Protein AF-A0A923FKB6-F1 (afdb_monomer)

Mean predicted aligned error: 7.15 Å

Foldseek 3Di:
DCCVPVVVVVVVVVCVLVVVLVVLVVLCVVCVFDQQADPDAPCQCQPDQLGGDHDPVVVCVVVCCLVCVLVCLLPVVPPCVVPDPDPVCSVVSSVVVSVSVVSVVVSLVQLLRNDQVLLSCQQRGACVQQNDALCSNQVRSVVSVRHDHSVRQCVLCVLLPHRGRGPNHDSPSSNSSSSSD

Sequence (181 aa):
PVWLILAPRDYLSTFLKIGTIVALAIGILVTMPELKMPALTQFTDGTGPVWKGGLFPFLFITIACGAVSGFHALISSGTTPKLLDNETNARYIGYGGMLMESFVAIMAMVAASVIEPGVYFAMNSPAAIVGTDVVAVAQTVSSWGFAITPDALQAVAKDIGETTILARAGGAPTLAVGIAQ

Radius of gyration: 19.48 Å; Cα contacts (8 Å, |Δi|>4): 174; chains: 1; bounding box: 53×34×50 Å

pLDDT: mean 83.69, std 10.54, range [50.75, 95.0]

Solvent-accessible surface area (backbone atoms only — not comparable to full-atom values): 9964 Å² total; per-residue (Å²): 110,70,70,79,57,50,50,6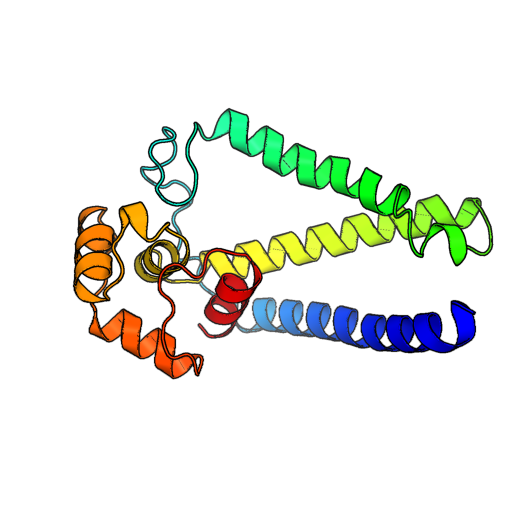2,52,53,52,54,50,46,56,52,51,52,48,50,54,52,51,50,53,52,47,49,70,72,66,60,73,65,68,59,43,67,97,71,63,93,42,52,77,16,77,28,74,72,51,78,52,42,48,69,69,47,50,53,50,56,48,44,50,58,65,46,42,36,51,46,55,65,58,33,87,77,52,59,79,75,67,52,92,50,74,78,53,49,59,57,54,24,52,52,48,40,54,53,53,53,53,52,50,52,53,43,51,50,20,50,24,42,29,55,55,28,60,48,49,42,16,40,20,47,42,93,77,33,44,88,48,57,61,50,22,21,52,47,38,28,72,73,72,28,79,45,49,43,66,56,52,51,47,55,13,53,76,74,74,39,98,67,48,67,45,48,56,53,69,67,57,38,34,55,56,19,73,72,108

Structure (mmCIF, N/CA/C/O backbone):
data_AF-A0A923FKB6-F1
#
_entry.id   AF-A0A923FKB6-F1
#
loop_
_atom_site.group_PDB
_atom_site.id
_atom_site.type_symbol
_atom_site.label_atom_id
_atom_site.label_alt_id
_atom_site.label_comp_id
_atom_site.label_asym_id
_atom_site.label_entity_id
_atom_site.label_seq_id
_atom_site.pdbx_PDB_ins_code
_atom_site.Cartn_x
_atom_site.Cartn_y
_atom_site.Cartn_z
_atom_site.occupancy
_atom_site.B_iso_or_equiv
_atom_site.auth_seq_id
_atom_site.auth_comp_id
_atom_site.auth_asym_id
_atom_site.auth_atom_id
_atom_site.pdbx_PDB_model_num
ATOM 1 N N . PRO A 1 1 ? 33.890 7.807 -6.014 1.00 59.50 1 PRO A N 1
ATOM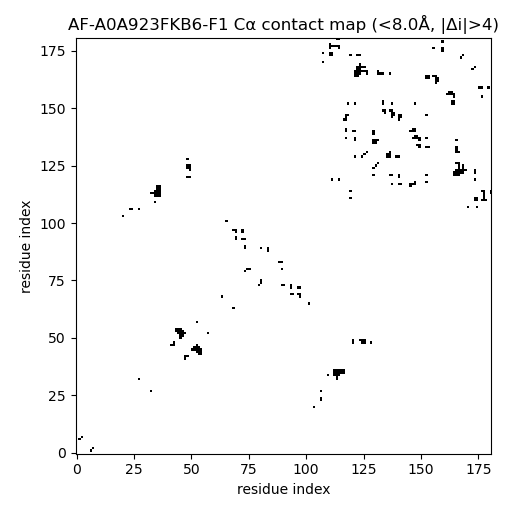 2 C CA . PRO A 1 1 ? 33.057 7.951 -7.237 1.00 59.50 1 PRO A CA 1
ATOM 3 C C . PRO A 1 1 ? 31.841 7.014 -7.134 1.00 59.50 1 PRO A C 1
ATOM 5 O O . PRO A 1 1 ? 31.952 6.005 -6.443 1.00 59.50 1 PRO A O 1
ATOM 8 N N . VAL A 1 2 ? 30.696 7.346 -7.750 1.00 59.31 2 VAL A N 1
ATOM 9 C CA . VAL A 1 2 ? 29.411 6.619 -7.578 1.00 59.31 2 VAL A CA 1
ATOM 10 C C . VAL A 1 2 ? 29.557 5.100 -7.780 1.00 59.31 2 VAL A C 1
ATOM 12 O O . VAL A 1 2 ? 29.002 4.318 -7.014 1.00 59.31 2 VAL A O 1
ATOM 15 N N . TRP A 1 3 ? 30.400 4.672 -8.718 1.00 64.88 3 TRP A N 1
ATOM 16 C CA . TRP A 1 3 ? 30.668 3.262 -9.019 1.00 64.88 3 TRP A CA 1
ATOM 17 C C . TRP A 1 3 ? 31.400 2.473 -7.917 1.00 64.88 3 TRP A C 1
ATOM 19 O O . TRP A 1 3 ? 31.268 1.258 -7.864 1.00 64.88 3 TRP A O 1
ATOM 29 N N . LEU A 1 4 ? 32.159 3.126 -7.029 1.00 69.12 4 LEU A N 1
ATOM 30 C CA . LEU A 1 4 ? 32.987 2.436 -6.026 1.00 69.12 4 LEU A CA 1
ATOM 31 C C . LEU A 1 4 ? 32.162 1.937 -4.826 1.00 69.12 4 LEU A C 1
ATOM 33 O O . LEU A 1 4 ? 32.533 0.960 -4.188 1.00 69.12 4 LEU A O 1
ATOM 37 N N . ILE A 1 5 ? 31.057 2.621 -4.505 1.00 70.69 5 ILE A N 1
ATOM 38 C CA . ILE A 1 5 ? 30.253 2.353 -3.296 1.00 70.69 5 ILE A CA 1
ATOM 39 C C . ILE A 1 5 ? 28.776 2.126 -3.634 1.00 70.69 5 ILE A C 1
ATOM 41 O O . ILE A 1 5 ? 28.151 1.233 -3.066 1.00 70.69 5 ILE A O 1
ATOM 45 N N . LEU A 1 6 ? 28.207 2.898 -4.568 1.00 69.56 6 LEU A N 1
ATOM 46 C CA . LEU A 1 6 ? 26.781 2.814 -4.886 1.00 69.56 6 LEU A CA 1
ATOM 47 C C . LEU A 1 6 ? 26.470 1.578 -5.737 1.00 69.56 6 LEU A C 1
ATOM 49 O O . LEU A 1 6 ? 25.545 0.845 -5.417 1.00 69.56 6 LEU A O 1
ATOM 53 N N . ALA A 1 7 ? 27.288 1.288 -6.754 1.00 73.38 7 ALA A N 1
ATOM 54 C CA . ALA A 1 7 ? 27.042 0.151 -7.644 1.00 73.38 7 ALA A CA 1
ATOM 55 C C . ALA A 1 7 ? 27.082 -1.219 -6.927 1.00 73.38 7 ALA A C 1
ATOM 57 O O . ALA A 1 7 ? 26.140 -1.986 -7.113 1.00 73.38 7 ALA A O 1
ATOM 58 N N . PRO A 1 8 ? 28.061 -1.539 -6.051 1.00 78.88 8 PRO A N 1
ATOM 59 C CA . PRO A 1 8 ? 28.052 -2.811 -5.320 1.00 78.88 8 PRO A CA 1
ATOM 60 C C . PRO A 1 8 ? 26.872 -2.940 -4.346 1.00 78.88 8 PRO A C 1
ATOM 62 O O . PRO A 1 8 ? 26.261 -4.004 -4.238 1.00 78.88 8 PRO A O 1
ATOM 65 N N . ARG A 1 9 ? 26.519 -1.845 -3.658 1.00 83.00 9 ARG A N 1
ATOM 66 C CA . ARG A 1 9 ? 25.372 -1.793 -2.741 1.00 83.00 9 ARG A CA 1
ATOM 67 C C . ARG A 1 9 ? 24.057 -2.005 -3.482 1.00 83.00 9 ARG A C 1
ATOM 69 O O . ARG A 1 9 ? 23.236 -2.813 -3.053 1.00 83.00 9 ARG A O 1
ATOM 76 N N . ASP A 1 10 ? 23.853 -1.279 -4.574 1.00 77.75 10 ASP A N 1
ATOM 77 C CA . ASP A 1 10 ? 22.614 -1.333 -5.342 1.00 77.75 10 ASP A CA 1
ATOM 78 C C . ASP A 1 10 ? 22.486 -2.677 -6.073 1.00 77.75 10 ASP A C 1
ATOM 80 O O . ASP A 1 10 ? 21.385 -3.219 -6.167 1.00 77.75 10 ASP A O 1
ATOM 84 N N . TYR A 1 11 ? 23.606 -3.281 -6.487 1.00 80.62 11 TYR A N 1
ATOM 85 C CA . TYR A 1 11 ? 23.644 -4.636 -7.037 1.00 80.62 11 TYR A CA 1
ATOM 86 C C . TYR A 1 11 ? 23.184 -5.678 -6.008 1.00 80.62 11 TYR A C 1
ATOM 88 O O . TYR A 1 11 ? 22.243 -6.423 -6.273 1.00 80.62 11 TYR A O 1
ATOM 96 N N . LEU A 1 12 ? 23.750 -5.673 -4.794 1.00 84.44 12 LEU A N 1
ATOM 97 C CA . LEU A 1 12 ? 23.301 -6.556 -3.707 1.00 84.44 12 LEU A CA 1
ATOM 98 C C . LEU A 1 12 ? 21.832 -6.310 -3.332 1.00 84.44 12 LEU A C 1
ATOM 100 O O . LEU A 1 12 ? 21.059 -7.256 -3.183 1.00 84.44 12 LEU A O 1
ATOM 104 N N . SER A 1 13 ? 21.422 -5.042 -3.231 1.00 83.12 13 SER A N 1
ATOM 105 C CA . SER A 1 13 ? 20.032 -4.678 -2.941 1.00 83.12 13 SER A CA 1
ATOM 106 C C . SER A 1 13 ? 19.071 -5.164 -4.026 1.00 83.12 13 SER A C 1
ATOM 108 O O . SER A 1 13 ? 17.944 -5.530 -3.707 1.00 83.12 13 SER A O 1
ATOM 110 N N . THR A 1 14 ? 19.505 -5.222 -5.285 1.00 82.75 14 THR A N 1
ATOM 111 C CA . THR A 1 14 ? 18.691 -5.732 -6.393 1.00 82.75 14 THR A CA 1
ATOM 112 C C . THR A 1 14 ? 18.374 -7.214 -6.212 1.00 82.75 14 THR A C 1
ATOM 114 O O . THR A 1 14 ? 17.205 -7.581 -6.294 1.00 82.75 14 THR A O 1
ATOM 117 N N . PHE A 1 15 ? 19.358 -8.057 -5.876 1.00 86.31 15 PHE A N 1
ATOM 118 C CA . PHE A 1 15 ? 19.088 -9.476 -5.600 1.00 86.31 15 PHE A CA 1
ATOM 119 C C . PHE A 1 15 ? 18.172 -9.671 -4.403 1.00 86.31 15 PHE A C 1
ATOM 121 O O . PHE A 1 15 ? 17.272 -10.503 -4.465 1.00 86.31 15 PHE A O 1
ATOM 128 N N . LEU A 1 16 ? 18.363 -8.887 -3.339 1.00 87.94 16 LEU A N 1
ATOM 129 C CA . LEU A 1 16 ? 17.477 -8.937 -2.180 1.00 87.94 16 LEU A CA 1
ATOM 130 C C . LEU A 1 16 ? 16.049 -8.544 -2.564 1.00 87.94 16 LEU A C 1
ATOM 132 O O . LEU A 1 16 ? 15.123 -9.278 -2.253 1.00 87.94 16 LEU A O 1
ATOM 136 N N . LYS A 1 17 ? 15.860 -7.443 -3.301 1.00 85.31 17 LYS A N 1
ATOM 137 C CA . LYS A 1 17 ? 14.534 -6.985 -3.742 1.00 85.31 17 LYS A CA 1
ATOM 138 C C . LYS A 1 17 ? 13.847 -8.003 -4.643 1.00 85.31 17 LYS A C 1
ATOM 140 O O . LYS A 1 17 ? 12.696 -8.339 -4.393 1.00 85.31 17 LYS A O 1
ATOM 145 N N . ILE A 1 18 ? 14.542 -8.507 -5.663 1.00 87.00 18 ILE A N 1
ATOM 146 C CA . ILE A 1 18 ? 13.995 -9.524 -6.568 1.00 87.00 18 ILE A CA 1
ATOM 147 C C . ILE A 1 18 ? 13.679 -10.802 -5.784 1.00 87.00 18 ILE A C 1
ATOM 149 O O . ILE A 1 18 ? 12.592 -11.352 -5.932 1.00 87.00 18 ILE A O 1
ATOM 153 N N . GLY A 1 19 ? 14.585 -11.237 -4.905 1.00 90.19 19 GLY A N 1
ATOM 154 C CA . GLY A 1 19 ? 14.382 -12.394 -4.038 1.00 90.19 19 GLY A CA 1
ATOM 155 C C . GLY A 1 19 ? 13.156 -12.243 -3.138 1.00 90.19 19 GLY A C 1
ATOM 156 O O . GLY A 1 19 ? 12.331 -13.148 -3.084 1.00 90.19 19 GLY A O 1
ATOM 157 N N . THR A 1 20 ? 12.982 -11.086 -2.493 1.00 89.44 20 THR A N 1
ATOM 158 C CA . THR A 1 20 ? 11.798 -10.782 -1.679 1.00 89.44 20 THR A CA 1
ATOM 159 C C . THR A 1 20 ? 10.528 -10.774 -2.521 1.00 89.44 20 THR A C 1
ATOM 161 O O . THR A 1 20 ? 9.547 -11.387 -2.123 1.00 89.44 20 THR A O 1
ATOM 164 N N . ILE A 1 21 ? 10.538 -10.138 -3.695 1.00 89.44 21 ILE A N 1
ATOM 165 C CA . ILE A 1 21 ? 9.388 -10.106 -4.610 1.00 89.44 21 ILE A CA 1
ATOM 166 C C . ILE A 1 21 ? 8.960 -11.523 -5.004 1.00 89.44 21 ILE A C 1
ATOM 168 O O . ILE A 1 21 ? 7.779 -11.853 -4.934 1.00 89.44 21 ILE A O 1
ATOM 172 N N . VAL A 1 22 ? 9.916 -12.376 -5.375 1.00 91.69 22 VAL A N 1
ATOM 173 C CA . VAL A 1 22 ? 9.647 -13.770 -5.749 1.00 91.69 22 VAL A CA 1
ATOM 174 C C . VAL A 1 22 ? 9.146 -14.575 -4.551 1.00 91.69 22 VAL A C 1
ATOM 176 O O . VAL A 1 22 ? 8.168 -15.306 -4.679 1.00 91.69 22 VAL A O 1
ATOM 179 N N . ALA A 1 23 ? 9.768 -14.423 -3.380 1.00 92.06 23 ALA A N 1
ATOM 180 C CA . ALA A 1 23 ? 9.346 -15.113 -2.165 1.00 92.06 23 ALA A CA 1
ATOM 181 C C . ALA A 1 23 ? 7.920 -14.722 -1.747 1.00 92.06 23 ALA A C 1
ATOM 183 O O . ALA A 1 23 ? 7.125 -15.598 -1.418 1.00 92.06 23 ALA A O 1
ATOM 184 N N . LEU A 1 24 ? 7.573 -13.432 -1.817 1.00 90.00 24 LEU A N 1
ATOM 185 C CA . LEU A 1 24 ? 6.221 -12.941 -1.539 1.00 90.00 24 LEU A CA 1
ATOM 186 C C . LEU A 1 24 ? 5.206 -13.473 -2.549 1.00 90.00 24 LEU A C 1
ATOM 188 O O . LEU A 1 24 ? 4.140 -13.933 -2.152 1.00 90.00 24 LEU A O 1
ATOM 192 N N . ALA A 1 25 ? 5.546 -13.467 -3.839 1.00 91.12 25 ALA A N 1
ATOM 193 C CA . ALA A 1 25 ? 4.680 -14.009 -4.879 1.00 91.12 25 ALA A CA 1
ATOM 194 C C . ALA A 1 25 ? 4.387 -15.499 -4.662 1.00 91.12 25 ALA A C 1
ATOM 196 O O . ALA A 1 25 ? 3.234 -15.919 -4.727 1.00 91.12 25 ALA A O 1
ATOM 197 N N . ILE A 1 26 ? 5.420 -16.292 -4.361 1.00 93.94 26 ILE A N 1
ATOM 198 C CA . ILE A 1 26 ? 5.262 -17.712 -4.027 1.00 93.94 26 ILE A CA 1
ATOM 199 C C . ILE A 1 26 ? 4.421 -17.863 -2.758 1.00 93.94 26 ILE A C 1
ATOM 201 O O . ILE A 1 26 ? 3.507 -18.681 -2.745 1.00 93.94 26 ILE A O 1
ATOM 205 N N . GLY A 1 27 ? 4.684 -17.058 -1.725 1.00 91.00 27 GLY A N 1
ATOM 206 C CA . GLY A 1 27 ? 3.907 -17.044 -0.487 1.00 91.00 27 GLY A CA 1
ATOM 207 C C . GLY A 1 27 ? 2.415 -16.858 -0.753 1.00 91.00 27 GLY A C 1
ATOM 208 O O . GLY A 1 27 ? 1.631 -17.711 -0.358 1.00 91.00 27 GLY A O 1
ATOM 209 N N . ILE A 1 28 ? 2.039 -15.825 -1.512 1.00 91.00 28 ILE A N 1
ATOM 210 C CA . ILE A 1 28 ? 0.644 -15.546 -1.889 1.00 91.00 28 ILE A CA 1
ATOM 211 C C . ILE A 1 28 ? 0.018 -16.721 -2.654 1.00 91.00 28 ILE A C 1
ATOM 213 O O . ILE A 1 28 ? -1.124 -17.088 -2.387 1.00 91.00 28 ILE A O 1
ATOM 217 N N . LEU A 1 29 ? 0.743 -17.324 -3.603 1.00 92.19 29 LEU A N 1
ATOM 218 C CA . LEU A 1 29 ? 0.232 -18.453 -4.390 1.00 92.19 29 LEU A CA 1
ATOM 219 C C . LEU A 1 29 ? 0.051 -19.730 -3.560 1.00 92.19 29 LEU A C 1
ATOM 221 O O . LEU A 1 29 ? -0.822 -20.533 -3.872 1.00 92.19 29 LEU A O 1
ATOM 225 N N . VAL A 1 30 ? 0.877 -19.931 -2.532 1.00 93.19 30 VAL A N 1
ATOM 226 C CA . VAL A 1 30 ? 0.813 -21.106 -1.653 1.00 93.19 30 VAL A CA 1
ATOM 227 C C . VAL A 1 30 ? -0.254 -20.934 -0.577 1.00 93.19 30 VAL A C 1
ATOM 229 O O . VAL A 1 30 ? -1.005 -21.872 -0.321 1.00 93.19 30 VAL A O 1
ATOM 232 N N . THR A 1 31 ? -0.328 -19.762 0.059 1.00 91.12 31 THR A N 1
ATOM 233 C CA . THR A 1 31 ? -1.301 -19.503 1.128 1.00 91.12 31 THR A CA 1
ATOM 234 C C . THR A 1 31 ? -2.699 -19.242 0.586 1.00 91.12 31 THR A C 1
ATOM 236 O O . THR A 1 31 ? -3.661 -19.543 1.284 1.00 91.12 31 THR A O 1
ATOM 239 N N . MET A 1 32 ? -2.815 -18.729 -0.649 1.00 90.06 32 MET A N 1
ATOM 240 C CA . MET A 1 32 ? -4.076 -18.328 -1.288 1.00 90.06 32 MET A CA 1
ATOM 241 C C . MET A 1 32 ? -4.990 -17.577 -0.308 1.00 90.06 32 MET A C 1
ATOM 243 O O . MET A 1 32 ? -6.073 -18.064 0.026 1.00 90.06 32 MET A O 1
ATOM 247 N N . PRO A 1 33 ? -4.542 -16.420 0.208 1.00 89.19 33 PRO A N 1
ATOM 248 C CA . PRO A 1 33 ? -5.200 -15.793 1.336 1.00 89.19 33 PRO A CA 1
ATOM 249 C C . PRO A 1 33 ? -6.561 -15.227 0.920 1.00 89.19 33 PRO A C 1
ATOM 251 O O . PRO A 1 33 ? -6.733 -14.696 -0.182 1.00 89.19 33 PRO A O 1
ATOM 254 N N . GLU A 1 34 ? -7.536 -15.338 1.817 1.00 91.50 34 GLU A N 1
ATOM 255 C CA . GLU A 1 34 ? -8.866 -14.787 1.593 1.00 91.50 34 GLU A CA 1
ATOM 256 C C . GLU A 1 34 ? -8.821 -13.256 1.655 1.00 91.50 34 GLU A C 1
ATOM 258 O O . GLU A 1 34 ? -8.286 -12.662 2.594 1.00 91.50 34 GLU A O 1
ATOM 263 N N . LEU A 1 35 ? -9.394 -12.603 0.643 1.00 92.19 35 LEU A N 1
ATOM 264 C CA . LEU A 1 35 ? -9.536 -11.151 0.631 1.00 92.19 35 LEU A CA 1
ATOM 265 C C . LEU A 1 35 ? -10.714 -10.771 1.532 1.00 92.19 35 LEU A C 1
ATOM 267 O O . LEU A 1 35 ? -11.872 -10.917 1.148 1.00 92.19 35 LEU A O 1
ATOM 271 N N . LYS A 1 36 ? -10.407 -10.280 2.733 1.00 92.25 36 LYS A N 1
ATOM 272 C CA . LYS A 1 36 ? -11.401 -9.884 3.739 1.00 92.25 36 LYS A CA 1
ATOM 273 C C . LYS A 1 36 ? -11.999 -8.505 3.477 1.00 92.25 36 LYS A C 1
ATOM 275 O O . LYS A 1 36 ? -13.122 -8.219 3.888 1.00 92.25 36 LYS A O 1
ATOM 280 N N . MET A 1 37 ? -11.249 -7.624 2.814 1.00 91.50 37 MET A N 1
ATOM 281 C CA . MET A 1 37 ? -11.730 -6.290 2.466 1.00 91.50 37 MET A CA 1
ATOM 282 C C . MET A 1 37 ? -12.829 -6.381 1.390 1.00 91.50 37 MET A C 1
ATOM 284 O O . MET A 1 37 ? -12.590 -6.962 0.328 1.00 91.50 37 MET A O 1
ATOM 288 N N . PRO A 1 38 ? -14.022 -5.790 1.602 1.00 90.12 38 PRO A N 1
ATOM 289 C CA . PRO A 1 38 ? -15.079 -5.814 0.598 1.00 90.12 38 PRO A CA 1
ATOM 290 C C . PRO A 1 38 ? -14.691 -4.987 -0.633 1.00 90.12 38 PRO A C 1
ATOM 292 O O . PRO A 1 38 ? -14.018 -3.961 -0.526 1.00 90.12 38 PRO A O 1
ATOM 295 N N . ALA A 1 39 ? -15.189 -5.393 -1.806 1.00 87.94 39 ALA A N 1
ATOM 296 C CA . ALA A 1 39 ? -14.912 -4.711 -3.074 1.00 87.94 39 ALA A CA 1
ATOM 297 C C . ALA A 1 39 ? -15.338 -3.230 -3.070 1.00 87.94 39 ALA A C 1
ATOM 299 O O . ALA A 1 39 ? -14.710 -2.399 -3.722 1.00 87.94 39 ALA A O 1
ATOM 300 N N . LEU A 1 40 ? -16.398 -2.902 -2.325 1.00 87.94 40 LEU A N 1
ATOM 301 C CA . LEU A 1 40 ? -16.848 -1.538 -2.071 1.00 87.94 40 LEU A CA 1
ATOM 302 C C . LEU A 1 40 ? -17.119 -1.370 -0.575 1.00 87.94 40 LEU A C 1
ATOM 304 O O . LEU A 1 40 ? -17.754 -2.216 0.052 1.00 87.94 40 LEU A O 1
ATOM 308 N N . THR A 1 41 ? -16.658 -0.254 -0.017 1.00 88.06 41 THR A N 1
ATOM 309 C CA . THR A 1 41 ? -16.963 0.165 1.357 1.00 88.06 41 THR A CA 1
ATOM 310 C C . THR A 1 41 ? -17.937 1.339 1.328 1.00 88.06 41 THR A C 1
ATOM 312 O O . THR A 1 41 ? -18.104 1.993 0.301 1.00 88.06 41 THR A O 1
ATOM 315 N N . GLN A 1 42 ? -18.531 1.676 2.473 1.00 88.00 42 GLN A N 1
ATOM 316 C CA . GLN A 1 42 ? -19.392 2.861 2.611 1.00 88.00 42 GLN A CA 1
ATOM 317 C C . GLN A 1 42 ? -18.675 4.200 2.341 1.00 88.00 42 GLN A C 1
ATOM 319 O O . GLN A 1 42 ? -19.322 5.231 2.241 1.00 88.00 42 GLN A O 1
ATOM 324 N N . PHE A 1 43 ? -17.344 4.194 2.209 1.00 88.69 43 PHE A N 1
ATOM 325 C CA . PHE A 1 43 ? -16.516 5.390 2.051 1.00 88.69 43 PHE A CA 1
ATOM 326 C C . PHE A 1 43 ? -16.293 5.814 0.590 1.00 88.69 43 PHE A C 1
ATOM 328 O O . PHE A 1 43 ? -15.465 6.685 0.314 1.00 88.69 43 PHE A O 1
ATOM 335 N N . THR A 1 44 ? -17.010 5.215 -0.367 1.00 84.94 44 THR A N 1
ATOM 336 C CA . THR A 1 44 ? -16.898 5.545 -1.801 1.00 84.94 44 THR A CA 1
ATOM 337 C C . THR A 1 44 ? -17.380 6.959 -2.143 1.00 84.94 44 THR A C 1
ATOM 339 O O . THR A 1 44 ? -17.013 7.507 -3.184 1.00 84.94 44 THR A O 1
ATOM 342 N N . ASP A 1 45 ? -18.191 7.552 -1.267 1.00 84.19 45 ASP A N 1
ATOM 343 C CA . ASP A 1 45 ? -18.743 8.908 -1.372 1.00 84.19 45 ASP A CA 1
ATOM 344 C C . ASP A 1 45 ? -17.733 10.020 -1.019 1.00 84.19 45 ASP A C 1
ATOM 346 O O . ASP A 1 45 ? -18.017 11.205 -1.184 1.00 84.19 45 ASP A O 1
ATOM 350 N N . GLY A 1 46 ? -16.532 9.644 -0.569 1.00 82.81 46 GLY A N 1
ATOM 351 C CA . GLY A 1 46 ? -15.457 10.561 -0.205 1.00 82.81 46 GLY A CA 1
ATOM 352 C C . GLY A 1 46 ? -15.445 11.002 1.254 1.00 82.81 46 GLY A C 1
ATOM 353 O O . GLY A 1 46 ? -14.610 11.832 1.627 1.00 82.81 46 GLY A O 1
ATOM 354 N N . THR A 1 47 ? -16.303 10.418 2.093 1.00 87.06 47 THR A N 1
ATOM 355 C CA . THR A 1 47 ? -16.296 10.621 3.550 1.00 87.06 47 THR A CA 1
ATOM 356 C C . THR A 1 47 ? -15.227 9.797 4.274 1.00 87.06 47 THR A C 1
ATOM 358 O O . THR A 1 47 ? -15.037 9.975 5.481 1.00 87.06 47 THR A O 1
ATOM 361 N N . GLY A 1 48 ? -14.479 8.966 3.540 1.00 85.94 48 GLY A N 1
ATOM 362 C CA . GLY A 1 48 ? -13.494 8.024 4.063 1.00 85.94 48 GLY A CA 1
ATOM 363 C C . GLY A 1 48 ? -12.523 8.583 5.113 1.00 85.94 48 GLY A C 1
ATOM 364 O O . GLY A 1 48 ? -12.168 9.769 5.092 1.00 85.94 48 GLY A O 1
ATOM 365 N N . PRO A 1 49 ? -12.089 7.746 6.073 1.00 87.25 49 PRO A N 1
ATOM 366 C CA . PRO A 1 49 ? -11.174 8.172 7.128 1.00 87.25 49 PRO A CA 1
ATOM 367 C C . PRO A 1 49 ? -9.711 8.175 6.663 1.00 87.25 49 PRO A C 1
ATOM 369 O O . PRO A 1 49 ? -8.950 9.045 7.070 1.00 87.25 49 PRO A O 1
ATOM 372 N N . VAL A 1 50 ? -9.330 7.246 5.779 1.00 84.81 50 VAL A N 1
ATOM 373 C CA . VAL A 1 50 ? -7.962 7.134 5.232 1.00 84.81 50 VAL A CA 1
ATOM 374 C C . VAL A 1 50 ? -7.711 8.171 4.133 1.00 84.81 50 VAL A C 1
ATOM 376 O O . VAL A 1 50 ? -6.611 8.702 4.009 1.00 84.81 50 VAL A O 1
ATOM 379 N N . TRP A 1 51 ? -8.740 8.486 3.346 1.00 81.75 51 TRP A N 1
ATOM 380 C CA . TRP A 1 51 ? -8.674 9.463 2.264 1.00 81.75 51 TRP A CA 1
ATOM 381 C C . TRP A 1 51 ? -9.964 10.277 2.183 1.00 81.75 51 TRP A C 1
ATOM 383 O O . TRP A 1 51 ? -11.055 9.736 2.363 1.00 81.75 51 TRP A O 1
ATOM 393 N N . LYS A 1 52 ? -9.830 11.571 1.870 1.00 81.94 52 LYS A N 1
ATOM 394 C CA . LYS A 1 52 ? -10.949 12.493 1.649 1.00 81.94 52 LYS A CA 1
ATOM 395 C C . LYS A 1 52 ? -11.121 12.780 0.161 1.00 81.94 52 LYS A C 1
ATOM 397 O O . LYS A 1 52 ? -10.169 13.167 -0.508 1.00 81.94 52 LYS A O 1
ATOM 402 N N . GLY A 1 53 ? -12.350 12.662 -0.332 1.00 82.88 53 GLY A N 1
ATOM 403 C CA . GLY A 1 53 ? -12.699 12.908 -1.734 1.00 82.88 53 GLY A CA 1
ATOM 404 C C . GLY A 1 53 ? -13.228 11.663 -2.443 1.00 82.88 53 GLY A C 1
ATOM 405 O O . GLY A 1 53 ? -12.944 10.540 -2.040 1.00 82.88 53 GLY A O 1
ATOM 406 N N . GLY A 1 54 ? -14.043 11.871 -3.478 1.00 83.75 54 GLY A N 1
ATOM 407 C CA . GLY A 1 54 ? -14.772 10.791 -4.146 1.00 83.75 54 GLY A CA 1
ATOM 408 C C . GLY A 1 54 ? -13.874 9.763 -4.844 1.00 83.75 54 GLY A C 1
ATOM 409 O O . GLY A 1 54 ? -12.758 10.070 -5.273 1.00 83.75 54 GLY A O 1
ATOM 410 N N . LEU A 1 55 ? -14.409 8.551 -5.016 1.00 83.69 55 LEU A N 1
ATOM 411 C CA . LEU A 1 55 ? -13.703 7.410 -5.605 1.00 83.69 55 LEU A CA 1
ATOM 412 C C . LEU A 1 55 ? -13.166 7.680 -7.021 1.00 83.69 55 LEU A C 1
ATOM 414 O O . LEU A 1 55 ? -12.009 7.385 -7.302 1.00 83.69 55 LEU A O 1
ATOM 418 N N . PHE A 1 56 ? -13.987 8.241 -7.915 1.00 85.56 56 PHE A N 1
ATOM 419 C CA . PHE A 1 56 ? -13.618 8.393 -9.329 1.00 85.56 56 PHE A CA 1
ATOM 420 C C . PHE A 1 56 ? -12.430 9.344 -9.554 1.00 85.56 56 PHE A C 1
ATOM 422 O O . PHE A 1 56 ? -11.479 8.929 -10.216 1.00 85.56 56 PHE A O 1
ATOM 429 N N . PRO A 1 57 ? -12.405 10.573 -8.995 1.00 83.44 57 PRO A N 1
ATOM 430 C CA . PRO A 1 57 ? -11.224 11.430 -9.087 1.00 83.44 57 PRO A CA 1
ATOM 431 C C . PRO A 1 57 ? -9.969 10.774 -8.507 1.00 83.44 57 PRO A C 1
ATOM 433 O O . PRO A 1 57 ? -8.898 10.867 -9.103 1.00 83.44 57 PRO A O 1
ATOM 436 N N . PHE A 1 58 ? -10.103 10.082 -7.372 1.00 80.31 58 PHE A N 1
ATOM 437 C CA . PHE A 1 58 ? -8.971 9.423 -6.730 1.00 80.31 58 PHE A CA 1
ATOM 438 C C . PHE A 1 58 ? -8.412 8.286 -7.585 1.00 80.31 58 PHE A C 1
ATOM 440 O O . PHE A 1 58 ? -7.205 8.235 -7.790 1.00 80.31 58 PHE A O 1
ATOM 447 N N . LEU A 1 59 ? -9.275 7.448 -8.167 1.00 79.44 59 LEU A N 1
ATOM 448 C CA . LEU A 1 59 ? -8.876 6.357 -9.054 1.00 79.44 59 LEU A CA 1
ATOM 449 C C . LEU A 1 59 ? -8.010 6.858 -10.216 1.00 79.44 59 LEU A C 1
ATOM 451 O O . LEU A 1 59 ? -6.970 6.270 -10.505 1.00 79.44 59 LEU A O 1
ATOM 455 N N . PHE A 1 60 ? -8.391 7.971 -10.852 1.00 79.69 60 PHE A N 1
ATOM 456 C CA . PHE A 1 60 ? -7.586 8.557 -11.925 1.00 79.69 60 PHE A CA 1
ATOM 457 C C . PHE A 1 60 ? -6.247 9.093 -11.430 1.00 79.69 60 PHE A C 1
ATOM 459 O O . PHE A 1 60 ? -5.263 8.961 -12.147 1.00 79.69 60 PHE A O 1
ATOM 466 N N . ILE A 1 61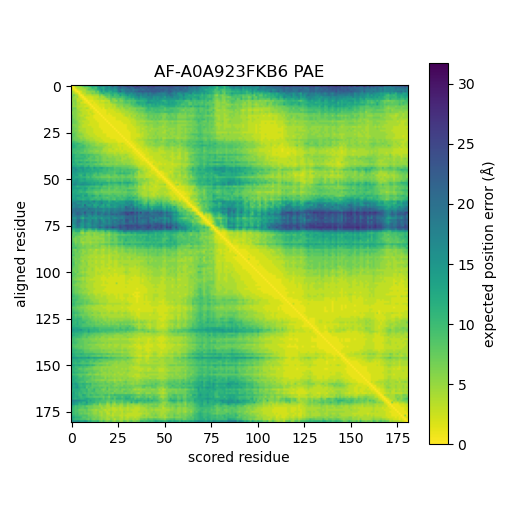 ? -6.176 9.641 -10.215 1.00 76.31 61 ILE A N 1
ATOM 467 C CA . ILE A 1 61 ? -4.907 10.065 -9.612 1.00 76.31 61 ILE A CA 1
ATOM 468 C C . ILE A 1 61 ? -4.034 8.846 -9.303 1.00 76.31 61 ILE A C 1
ATOM 470 O O . ILE A 1 61 ? -2.858 8.859 -9.637 1.00 76.31 61 ILE A O 1
ATOM 474 N N . THR A 1 62 ? -4.580 7.771 -8.731 1.00 70.88 62 THR A N 1
ATOM 475 C CA . THR A 1 62 ? -3.815 6.554 -8.421 1.00 70.88 62 THR A CA 1
ATOM 476 C C . THR A 1 62 ? -3.303 5.875 -9.694 1.00 70.88 62 THR A C 1
ATOM 478 O O . THR A 1 62 ? -2.130 5.510 -9.766 1.00 70.88 62 THR A O 1
ATOM 481 N N . ILE A 1 63 ? -4.148 5.767 -10.727 1.00 69.50 63 ILE A N 1
ATOM 482 C CA . ILE A 1 63 ? -3.762 5.236 -12.042 1.00 69.50 63 ILE A CA 1
ATOM 483 C C . ILE A 1 63 ? -2.752 6.163 -12.715 1.00 69.50 63 ILE A C 1
ATOM 485 O O . ILE A 1 63 ? -1.774 5.672 -13.267 1.00 69.50 63 ILE A O 1
ATOM 489 N N . ALA A 1 64 ? -2.939 7.484 -12.658 1.00 65.88 64 ALA A N 1
ATOM 490 C CA . ALA A 1 64 ? -1.985 8.440 -13.208 1.00 65.88 64 ALA A CA 1
ATOM 491 C C . ALA A 1 64 ? -0.650 8.371 -12.468 1.00 65.88 64 ALA A C 1
ATOM 493 O O . ALA A 1 64 ? 0.383 8.367 -13.116 1.00 65.88 64 ALA A O 1
ATOM 494 N N . CYS A 1 65 ? -0.630 8.235 -11.143 1.00 65.44 65 CYS A N 1
ATOM 495 C CA . CYS A 1 65 ? 0.598 8.004 -10.396 1.00 65.44 65 CYS A CA 1
ATOM 496 C C . CYS A 1 65 ? 1.257 6.687 -10.816 1.00 65.44 65 CYS A C 1
ATOM 498 O O . CYS A 1 65 ? 2.463 6.682 -10.987 1.00 65.44 65 CYS A O 1
ATOM 500 N N . GLY A 1 66 ? 0.512 5.608 -11.075 1.00 58.38 66 GLY A N 1
ATOM 501 C CA . GLY A 1 66 ? 1.079 4.362 -11.611 1.00 58.38 66 GLY A CA 1
ATOM 502 C C . GLY A 1 66 ? 1.610 4.492 -13.048 1.00 58.38 66 GLY A C 1
ATOM 503 O O . GLY A 1 66 ? 2.732 4.087 -13.343 1.00 58.38 66 GLY A O 1
ATOM 504 N N . ALA A 1 67 ? 0.841 5.118 -13.939 1.00 57.56 67 ALA A N 1
ATOM 505 C CA . ALA A 1 67 ? 1.170 5.296 -15.353 1.00 57.56 67 ALA A CA 1
ATOM 506 C C . ALA A 1 67 ? 2.280 6.342 -15.585 1.00 57.56 67 ALA A C 1
ATOM 508 O O . ALA A 1 67 ? 3.129 6.168 -16.456 1.00 57.56 67 ALA A O 1
ATOM 509 N N . VAL A 1 68 ? 2.306 7.413 -14.787 1.00 55.41 68 VAL A N 1
ATOM 510 C CA . VAL A 1 68 ? 3.306 8.495 -14.818 1.00 55.41 68 VAL A CA 1
ATOM 511 C C . VAL A 1 68 ? 4.503 8.183 -13.908 1.00 55.41 68 VAL A C 1
ATOM 513 O O . VAL A 1 68 ? 5.595 8.658 -14.196 1.00 55.41 68 VAL A O 1
ATOM 516 N N . SER A 1 69 ? 4.395 7.316 -12.888 1.00 53.00 69 SER A N 1
ATOM 517 C CA . SER A 1 69 ? 5.580 6.780 -12.175 1.00 53.00 69 SER A CA 1
ATOM 518 C C . SER A 1 69 ? 6.495 6.018 -13.130 1.00 53.00 69 SER A C 1
ATOM 520 O O . SER A 1 69 ? 7.712 6.091 -13.004 1.00 53.00 69 SER A O 1
ATOM 522 N N . GLY A 1 70 ? 5.952 5.415 -14.192 1.00 52.41 70 GLY A N 1
ATOM 523 C CA . GLY A 1 70 ? 6.777 4.928 -15.295 1.00 52.41 70 GLY A CA 1
ATOM 524 C C . GLY A 1 70 ? 7.651 6.021 -15.932 1.00 52.41 70 GLY A C 1
ATOM 525 O O . GLY A 1 70 ? 8.806 5.781 -16.281 1.00 52.41 70 GLY A O 1
ATOM 526 N N . PHE A 1 71 ? 7.155 7.255 -16.016 1.00 52.50 71 PHE A N 1
ATOM 527 C CA . PHE A 1 71 ? 7.956 8.412 -16.410 1.00 52.50 71 PHE A CA 1
ATOM 528 C C . PHE A 1 71 ? 8.985 8.795 -15.331 1.00 52.50 71 PHE A C 1
ATOM 530 O O . PHE A 1 71 ? 10.083 9.193 -15.690 1.00 52.50 71 PHE A O 1
ATOM 537 N N . HIS A 1 72 ? 8.723 8.597 -14.033 1.00 55.34 72 HIS A N 1
ATOM 538 C CA . HIS A 1 72 ? 9.746 8.716 -12.976 1.00 55.34 72 HIS A CA 1
ATOM 539 C C . HIS A 1 72 ? 10.813 7.607 -13.033 1.00 55.34 72 HIS A C 1
ATOM 541 O O . HIS A 1 72 ? 11.970 7.869 -12.716 1.00 55.34 72 HIS A O 1
ATOM 547 N N . ALA A 1 73 ? 10.471 6.395 -13.480 1.00 54.38 73 ALA A N 1
ATOM 548 C CA . ALA A 1 73 ? 11.436 5.327 -13.741 1.00 54.38 73 ALA A CA 1
ATOM 549 C C . ALA A 1 73 ? 12.344 5.657 -14.944 1.00 54.38 73 ALA A C 1
ATOM 551 O O . ALA A 1 73 ? 13.549 5.398 -14.895 1.00 54.38 73 ALA A O 1
ATOM 552 N N . LE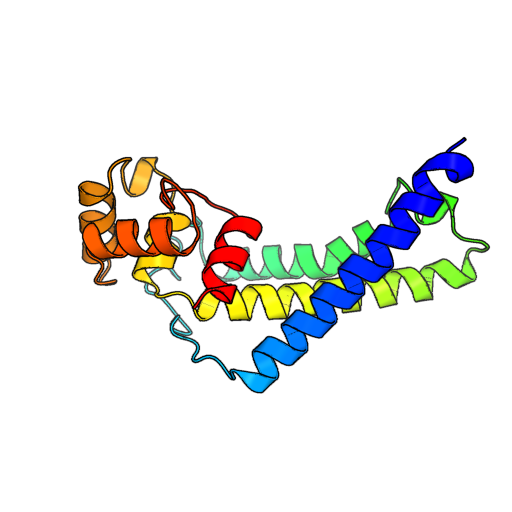U A 1 74 ? 11.794 6.288 -15.992 1.00 50.75 74 LEU A N 1
ATOM 553 C CA . LEU A 1 74 ? 12.549 6.798 -17.149 1.00 50.75 74 LEU A CA 1
ATOM 554 C C . LEU A 1 74 ? 13.370 8.060 -16.811 1.00 50.75 74 LEU A C 1
ATOM 556 O O . LEU A 1 74 ? 14.513 8.188 -17.242 1.00 50.75 74 LEU A O 1
ATOM 560 N N . ILE A 1 75 ? 12.815 8.963 -15.998 1.00 52.34 75 ILE A N 1
ATOM 561 C CA . ILE A 1 75 ? 13.428 10.195 -15.471 1.00 52.34 75 ILE A CA 1
ATOM 562 C C . ILE A 1 75 ? 13.981 9.935 -14.056 1.00 52.34 75 ILE A C 1
ATOM 564 O O . ILE A 1 75 ? 13.934 10.793 -13.176 1.00 52.34 75 ILE A O 1
ATOM 568 N N . SER A 1 76 ? 14.515 8.739 -13.786 1.00 60.75 76 SER A N 1
ATOM 569 C CA . SER A 1 76 ? 15.220 8.467 -12.529 1.00 60.75 76 SER A CA 1
ATOM 570 C C . SER A 1 76 ? 16.518 9.274 -12.549 1.00 60.75 76 SER A C 1
ATOM 572 O O . SER A 1 76 ? 17.557 8.792 -12.970 1.00 60.75 76 SER A O 1
ATOM 574 N N . SER A 1 77 ? 16.480 10.549 -12.163 1.00 53.88 77 SER A N 1
ATOM 575 C CA . SER A 1 77 ? 17.583 11.517 -12.327 1.00 53.88 77 SER A CA 1
ATOM 576 C C . SER A 1 77 ? 18.865 11.165 -11.545 1.00 53.88 77 SER A C 1
ATOM 578 O O . SER A 1 77 ? 19.903 11.826 -11.668 1.00 53.88 77 SER A O 1
ATOM 580 N N . GLY A 1 78 ? 18.811 10.108 -10.730 1.00 64.75 78 GLY A N 1
ATOM 581 C CA . GLY A 1 78 ? 19.869 9.666 -9.833 1.00 64.75 78 GLY A CA 1
ATOM 582 C C . GLY A 1 78 ? 20.872 8.710 -10.471 1.00 64.75 78 GLY A C 1
ATOM 583 O O . GLY A 1 78 ? 22.038 9.081 -10.624 1.00 64.75 78 GLY A O 1
ATOM 584 N N . THR A 1 79 ? 20.445 7.482 -10.773 1.00 69.38 79 THR A N 1
ATOM 585 C CA . THR A 1 79 ? 21.337 6.330 -11.015 1.00 69.38 79 THR A CA 1
ATOM 586 C C . THR A 1 79 ? 21.157 5.701 -12.391 1.00 69.38 79 THR A C 1
ATOM 588 O O . THR A 1 79 ? 22.155 5.518 -13.079 1.00 69.38 79 THR A O 1
ATOM 591 N N . THR A 1 80 ? 19.926 5.444 -12.845 1.00 75.81 80 THR A N 1
ATOM 592 C CA . THR A 1 80 ? 19.646 4.828 -14.156 1.00 75.81 80 THR A CA 1
ATOM 593 C C . THR A 1 80 ? 20.351 5.535 -15.329 1.00 75.81 80 THR A C 1
ATOM 595 O O . THR A 1 80 ? 21.152 4.885 -15.994 1.00 75.81 80 THR A O 1
ATOM 598 N N . PRO A 1 81 ? 20.197 6.856 -15.564 1.00 75.50 81 PRO A N 1
ATOM 599 C CA . PRO A 1 81 ? 20.868 7.553 -16.663 1.00 75.50 81 PRO A CA 1
ATOM 600 C C . PRO A 1 81 ? 22.388 7.664 -16.483 1.00 75.50 81 PRO A C 1
ATOM 602 O O . PRO A 1 81 ? 23.087 7.927 -17.453 1.00 75.50 81 PRO A O 1
ATOM 605 N N . LYS A 1 82 ? 22.914 7.466 -15.264 1.00 76.25 82 LYS A N 1
ATOM 606 C CA . LYS A 1 82 ? 24.360 7.502 -14.973 1.00 76.25 82 LYS A CA 1
ATOM 607 C C . LYS A 1 82 ? 25.030 6.125 -15.050 1.00 76.25 82 LYS A C 1
ATOM 609 O O . LYS A 1 82 ? 26.254 6.062 -14.998 1.00 76.25 82 LYS A O 1
ATOM 614 N N . LEU A 1 83 ? 24.242 5.049 -15.111 1.00 77.88 83 LEU A N 1
ATOM 615 C CA . LEU A 1 83 ? 24.699 3.654 -15.164 1.00 77.88 83 LEU A CA 1
ATOM 616 C C . LEU A 1 83 ? 24.297 2.943 -16.466 1.00 77.88 83 LEU A C 1
ATOM 618 O O . LEU A 1 83 ? 24.757 1.831 -16.713 1.00 77.88 83 LEU A O 1
ATOM 622 N N . LEU A 1 84 ? 23.438 3.556 -17.287 1.00 82.06 84 LEU A N 1
ATOM 623 C CA . LEU A 1 84 ? 23.119 3.071 -18.625 1.00 82.06 84 LEU A CA 1
ATOM 624 C C . LEU A 1 84 ? 24.374 3.080 -19.500 1.00 82.06 84 LEU A C 1
ATOM 626 O O . LEU A 1 84 ? 25.016 4.112 -19.667 1.00 82.06 84 LEU A O 1
ATOM 630 N N . ASP A 1 85 ? 24.673 1.931 -20.100 1.00 85.62 85 ASP A N 1
ATOM 631 C CA . ASP A 1 85 ? 25.767 1.794 -21.066 1.00 85.62 85 ASP A CA 1
ATOM 632 C C . ASP A 1 85 ? 25.471 2.542 -22.382 1.00 85.62 85 ASP A C 1
ATOM 634 O O . ASP A 1 85 ? 26.348 3.152 -22.986 1.00 85.62 85 ASP A O 1
ATOM 638 N N . ASN A 1 86 ? 24.203 2.552 -22.813 1.00 86.19 86 ASN A N 1
ATOM 639 C CA . ASN A 1 86 ? 23.735 3.303 -23.977 1.00 86.19 86 ASN A CA 1
ATOM 640 C C . ASN A 1 86 ? 22.231 3.629 -23.877 1.00 86.19 86 ASN A C 1
ATOM 642 O O . ASN A 1 86 ? 21.499 3.043 -23.076 1.00 86.19 86 ASN A O 1
ATOM 646 N N . GLU A 1 87 ? 21.756 4.545 -24.725 1.00 84.94 87 GLU A N 1
ATOM 647 C CA . GLU A 1 87 ? 20.359 5.007 -24.747 1.00 84.94 87 GLU A CA 1
ATOM 648 C C . GLU A 1 87 ? 19.360 3.916 -25.166 1.00 84.94 87 GLU A C 1
ATOM 650 O O . GLU A 1 87 ? 18.223 3.895 -24.697 1.00 84.94 87 GLU A O 1
ATOM 655 N N . THR A 1 88 ? 19.781 2.953 -25.991 1.00 87.69 88 THR A N 1
ATOM 656 C CA . THR A 1 88 ? 18.892 1.870 -26.452 1.00 87.69 88 THR A CA 1
ATOM 657 C C . THR A 1 88 ? 18.428 0.998 -25.279 1.00 87.69 88 THR A C 1
ATOM 659 O O . THR A 1 88 ? 17.282 0.544 -25.249 1.00 87.69 88 THR A O 1
ATOM 662 N N . ASN A 1 89 ? 19.271 0.849 -24.253 1.00 86.12 89 ASN A N 1
ATOM 663 C CA . ASN A 1 89 ? 18.936 0.132 -23.023 1.00 86.12 89 ASN A CA 1
ATOM 664 C C . ASN A 1 89 ? 17.876 0.856 -22.168 1.00 86.12 89 ASN A C 1
ATOM 666 O O . ASN A 1 89 ? 17.201 0.207 -21.366 1.00 86.12 89 ASN A O 1
ATOM 670 N N . ALA A 1 90 ? 17.674 2.169 -22.342 1.00 82.56 90 ALA A N 1
ATOM 671 C CA . ALA A 1 90 ? 16.756 2.957 -21.517 1.00 82.56 90 ALA A CA 1
ATOM 672 C C . ALA A 1 90 ? 15.311 2.450 -21.604 1.00 82.56 90 ALA A C 1
ATOM 674 O O . ALA A 1 90 ? 14.632 2.324 -20.585 1.00 82.56 90 ALA A O 1
ATOM 675 N N . ARG A 1 91 ? 14.849 2.097 -22.812 1.00 82.81 91 ARG A N 1
ATOM 676 C CA . ARG A 1 91 ? 13.487 1.586 -23.021 1.00 82.81 91 ARG A CA 1
ATOM 677 C C . ARG A 1 91 ? 13.275 0.246 -22.321 1.00 82.81 91 ARG A C 1
ATOM 679 O O . ARG A 1 91 ? 12.260 0.076 -21.654 1.00 82.81 91 ARG A O 1
ATOM 686 N N . TYR A 1 92 ? 14.217 -0.687 -22.462 1.00 84.75 92 TYR A N 1
ATOM 687 C CA . TYR A 1 92 ? 14.112 -2.011 -21.845 1.00 84.75 92 TYR A CA 1
ATOM 688 C C . TYR A 1 92 ? 14.133 -1.922 -20.314 1.00 84.75 92 TYR A C 1
ATOM 690 O O . TYR A 1 92 ? 13.263 -2.488 -19.656 1.00 84.75 92 TYR A O 1
ATOM 698 N N . ILE A 1 93 ? 15.076 -1.160 -19.750 1.00 83.56 93 ILE A N 1
ATOM 699 C CA . ILE A 1 93 ? 15.203 -0.994 -18.296 1.00 83.56 93 ILE A CA 1
ATOM 700 C C . ILE A 1 93 ? 13.991 -0.259 -17.717 1.00 83.56 93 ILE A C 1
ATOM 702 O O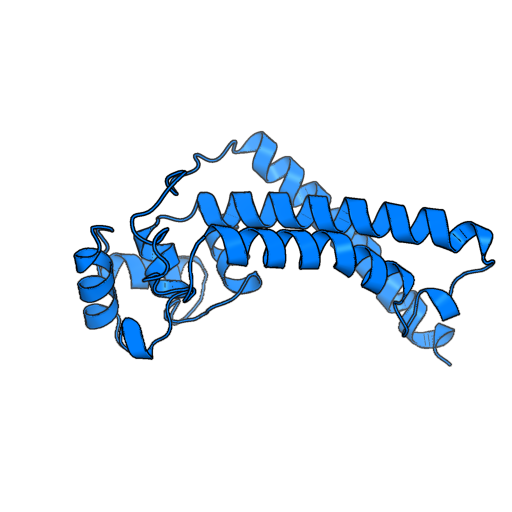 . ILE A 1 93 ? 13.437 -0.702 -16.714 1.00 83.56 93 ILE A O 1
ATOM 706 N N . GLY A 1 94 ? 13.542 0.823 -18.360 1.00 79.25 94 GLY A N 1
ATOM 707 C CA . GLY A 1 94 ? 12.365 1.572 -17.923 1.00 79.25 94 GLY A CA 1
ATOM 708 C C . GLY A 1 94 ? 11.095 0.722 -17.952 1.00 79.25 94 GLY A C 1
ATOM 709 O O . GLY A 1 94 ? 10.377 0.662 -16.958 1.00 79.25 94 GLY A O 1
ATOM 710 N N . TYR A 1 95 ? 10.849 0.008 -19.054 1.00 81.56 95 TYR A N 1
ATOM 711 C CA . TYR A 1 95 ? 9.684 -0.870 -19.180 1.00 81.56 95 TYR A CA 1
ATOM 712 C C . TYR A 1 95 ? 9.722 -2.033 -18.179 1.00 81.56 95 TYR A C 1
ATOM 714 O O . TYR A 1 95 ? 8.728 -2.307 -17.510 1.00 81.56 95 TYR A O 1
ATOM 722 N N . GLY A 1 96 ? 10.878 -2.685 -18.016 1.00 83.38 96 GLY A N 1
ATOM 723 C CA . GLY A 1 96 ? 11.056 -3.734 -17.012 1.00 83.38 96 GLY A CA 1
ATOM 724 C C . GLY A 1 96 ? 10.817 -3.225 -15.588 1.00 83.38 96 GLY A C 1
ATOM 725 O O . GLY A 1 96 ? 10.121 -3.879 -14.814 1.00 83.38 96 GLY A O 1
ATOM 726 N N . GLY A 1 97 ? 11.319 -2.030 -15.262 1.00 79.62 97 GLY A N 1
ATOM 727 C CA . GLY A 1 97 ? 11.056 -1.359 -13.988 1.00 79.62 97 GLY A CA 1
ATOM 728 C C . GLY A 1 97 ? 9.565 -1.120 -13.749 1.00 79.62 97 GLY A C 1
ATOM 729 O O . GLY A 1 97 ? 9.058 -1.490 -12.694 1.00 79.62 97 GLY A O 1
ATOM 730 N N . MET A 1 98 ? 8.844 -0.604 -14.752 1.00 78.38 98 MET A N 1
ATOM 731 C CA . MET A 1 98 ? 7.392 -0.388 -14.668 1.00 78.38 98 MET A CA 1
ATOM 732 C C . MET A 1 98 ? 6.620 -1.678 -14.377 1.00 78.38 98 MET A C 1
ATOM 734 O O . MET A 1 98 ? 5.708 -1.685 -13.548 1.00 78.38 98 MET A O 1
ATOM 738 N N . LEU A 1 99 ? 6.979 -2.781 -15.042 1.00 82.81 99 LEU A N 1
ATOM 739 C CA . LEU A 1 99 ? 6.345 -4.077 -14.798 1.00 82.81 99 LEU A CA 1
ATOM 740 C C . LEU A 1 99 ? 6.612 -4.576 -13.373 1.00 82.81 99 LEU A C 1
ATOM 742 O O . LEU A 1 99 ? 5.691 -5.060 -12.716 1.00 82.81 99 LEU A O 1
ATOM 746 N N . MET A 1 100 ? 7.844 -4.424 -12.877 1.00 82.62 100 MET A N 1
ATOM 747 C CA . MET A 1 100 ? 8.206 -4.843 -11.519 1.00 82.62 100 MET A CA 1
ATOM 748 C C . MET A 1 100 ? 7.507 -3.999 -10.447 1.00 82.62 100 MET A C 1
ATOM 750 O O . MET A 1 100 ? 7.006 -4.557 -9.474 1.00 82.62 100 MET A O 1
ATOM 754 N N . GLU A 1 101 ? 7.404 -2.679 -10.629 1.00 79.50 101 GLU A N 1
ATOM 755 C CA . GLU A 1 101 ? 6.636 -1.807 -9.727 1.00 79.50 101 GLU A CA 1
ATOM 756 C C . GLU A 1 101 ? 5.150 -2.179 -9.712 1.00 79.50 101 GLU A C 1
ATOM 758 O O . GLU A 1 101 ? 4.553 -2.299 -8.642 1.00 79.50 101 GLU A O 1
ATOM 763 N N . SER A 1 102 ? 4.564 -2.438 -10.886 1.00 81.94 102 SER A N 1
ATOM 764 C CA . SER A 1 102 ? 3.164 -2.865 -11.007 1.00 81.94 102 SER A CA 1
ATOM 765 C C . SER A 1 102 ? 2.917 -4.193 -10.289 1.00 81.94 102 SER A C 1
ATOM 767 O O . SER A 1 102 ? 1.907 -4.365 -9.609 1.00 81.94 102 SER A O 1
ATOM 769 N N . PHE A 1 103 ? 3.862 -5.127 -10.390 1.00 86.50 103 PHE A N 1
ATOM 770 C CA . PHE A 1 103 ? 3.782 -6.410 -9.703 1.00 86.50 103 PHE A CA 1
ATOM 771 C C . PHE A 1 103 ? 3.837 -6.252 -8.176 1.00 86.50 103 PHE A C 1
ATOM 773 O O . PHE A 1 103 ? 3.022 -6.835 -7.460 1.00 86.50 103 PHE A O 1
ATOM 780 N N . VAL A 1 104 ? 4.733 -5.398 -7.668 1.00 86.06 104 VAL A N 1
ATOM 781 C CA . VAL A 1 104 ? 4.788 -5.055 -6.237 1.00 86.06 104 VAL A CA 1
ATOM 782 C C . VAL A 1 104 ? 3.499 -4.386 -5.767 1.00 86.06 104 VAL A C 1
ATOM 784 O O . VAL A 1 104 ? 3.015 -4.708 -4.683 1.00 86.06 104 VAL A O 1
ATOM 787 N N . ALA A 1 105 ? 2.908 -3.507 -6.579 1.00 85.56 105 ALA A N 1
ATOM 788 C CA . ALA A 1 105 ? 1.642 -2.859 -6.255 1.00 85.56 105 ALA A CA 1
ATOM 789 C C . ALA A 1 105 ? 0.496 -3.872 -6.091 1.00 85.56 105 ALA A C 1
ATOM 791 O O . ALA A 1 105 ? -0.286 -3.759 -5.148 1.00 85.56 105 ALA A O 1
ATOM 792 N N . ILE A 1 106 ? 0.431 -4.899 -6.947 1.00 87.88 106 ILE A N 1
ATOM 793 C CA . ILE A 1 106 ? -0.557 -5.981 -6.818 1.00 87.88 106 ILE A CA 1
ATOM 794 C C . ILE A 1 106 ? -0.346 -6.753 -5.512 1.00 87.88 106 ILE A C 1
ATOM 796 O O . ILE A 1 106 ? -1.306 -6.967 -4.775 1.00 87.88 106 ILE A O 1
ATOM 800 N N . MET A 1 107 ? 0.893 -7.129 -5.179 1.00 89.69 107 MET A N 1
ATOM 801 C CA . MET A 1 107 ? 1.179 -7.835 -3.922 1.00 89.69 107 MET A CA 1
ATOM 802 C C . MET A 1 107 ? 0.833 -6.987 -2.692 1.00 89.69 107 MET A C 1
ATOM 804 O O . MET A 1 107 ? 0.270 -7.504 -1.731 1.00 89.69 107 MET A O 1
ATOM 808 N N . ALA A 1 108 ? 1.116 -5.683 -2.728 1.00 88.56 108 ALA A N 1
ATOM 809 C CA . ALA A 1 108 ? 0.746 -4.762 -1.659 1.00 88.56 108 ALA A CA 1
ATOM 810 C C . ALA A 1 108 ? -0.778 -4.636 -1.506 1.00 88.56 108 ALA A C 1
ATOM 812 O O . ALA A 1 108 ? -1.280 -4.611 -0.384 1.00 88.56 108 ALA A O 1
ATOM 813 N N . MET A 1 109 ? -1.518 -4.605 -2.618 1.00 89.06 109 MET A N 1
ATOM 814 C CA . MET A 1 109 ? -2.981 -4.603 -2.613 1.00 89.06 109 MET A CA 1
ATOM 815 C C . MET A 1 109 ? -3.547 -5.900 -2.025 1.00 89.06 109 MET A C 1
ATOM 817 O O . MET A 1 109 ? -4.466 -5.834 -1.210 1.00 89.06 109 MET A O 1
ATOM 821 N N . VAL A 1 110 ? -2.987 -7.058 -2.390 1.00 91.25 110 VAL A N 1
ATOM 822 C CA . VAL A 1 110 ? -3.357 -8.351 -1.794 1.00 91.25 110 VAL A CA 1
ATOM 823 C C . VAL A 1 110 ? -3.105 -8.316 -0.289 1.00 91.25 110 VAL A C 1
ATOM 825 O O . VAL A 1 110 ? -4.046 -8.501 0.473 1.00 91.25 110 VAL A O 1
ATOM 828 N N . ALA A 1 111 ? -1.889 -7.978 0.150 1.00 91.19 111 ALA A N 1
ATOM 829 C CA . ALA A 1 111 ? -1.546 -7.920 1.570 1.00 91.19 111 ALA A CA 1
ATOM 830 C C . ALA A 1 111 ? -2.469 -6.977 2.359 1.00 91.19 111 ALA A C 1
ATOM 832 O O . ALA A 1 111 ? -2.958 -7.343 3.421 1.00 91.19 111 ALA A O 1
ATOM 833 N N . ALA A 1 112 ? -2.771 -5.789 1.827 1.00 91.12 112 ALA A N 1
ATOM 834 C CA . ALA A 1 112 ? -3.693 -4.854 2.468 1.00 91.12 112 ALA A CA 1
ATOM 835 C C . ALA A 1 112 ? -5.134 -5.387 2.551 1.00 91.12 112 ALA A C 1
ATOM 837 O O . ALA A 1 112 ? -5.839 -5.088 3.512 1.00 91.12 112 ALA A O 1
ATOM 838 N N . SER A 1 113 ? -5.569 -6.168 1.560 1.00 91.94 113 SER A N 1
ATOM 839 C CA . SER A 1 113 ? -6.940 -6.686 1.462 1.00 91.94 113 SER A CA 1
ATOM 840 C C . SER A 1 113 ? -7.183 -7.952 2.290 1.00 91.94 113 SER A C 1
ATOM 842 O O . SER A 1 113 ? -8.336 -8.300 2.530 1.00 91.94 113 SER A O 1
ATOM 844 N N . VAL A 1 114 ? -6.120 -8.633 2.726 1.00 93.19 114 VAL A N 1
ATOM 845 C CA . VAL A 1 114 ? -6.176 -9.797 3.632 1.00 93.19 114 VAL A CA 1
ATOM 846 C C . VAL A 1 114 ? -6.350 -9.368 5.092 1.00 93.19 114 VAL A C 1
ATOM 848 O O . VAL A 1 114 ? -6.907 -10.109 5.900 1.00 93.19 114 VAL A O 1
ATOM 851 N N . ILE A 1 11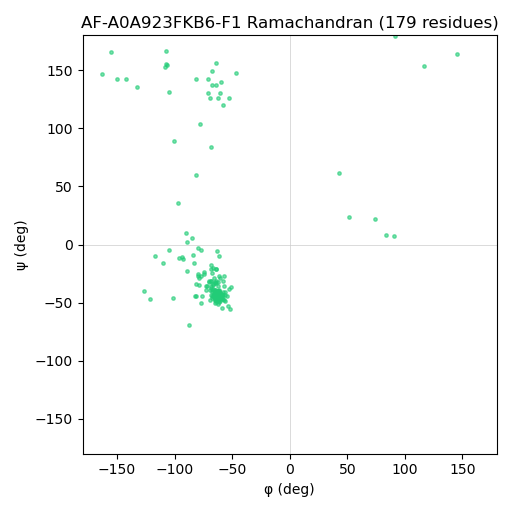5 ? -5.916 -8.152 5.437 1.00 92.81 115 ILE A N 1
ATOM 852 C CA . ILE A 1 115 ? -6.062 -7.603 6.787 1.00 92.81 115 ILE A CA 1
ATOM 853 C C . ILE A 1 115 ? -7.543 -7.437 7.119 1.00 92.81 115 ILE A C 1
ATOM 855 O O . ILE A 1 115 ? -8.325 -6.913 6.324 1.00 92.81 115 ILE A O 1
ATOM 859 N N . GLU A 1 116 ? -7.906 -7.814 8.343 1.00 92.75 116 GLU A N 1
ATOM 860 C CA . GLU A 1 116 ? -9.238 -7.561 8.884 1.00 92.75 116 GLU A CA 1
ATOM 861 C C . GLU A 1 116 ? -9.603 -6.067 8.754 1.00 92.75 116 GLU A C 1
ATOM 863 O O . GLU A 1 116 ? -8.845 -5.221 9.245 1.00 92.75 116 GLU A O 1
ATOM 868 N N . PRO A 1 117 ? -10.747 -5.693 8.149 1.00 93.38 117 PRO A N 1
ATOM 869 C CA . PRO A 1 117 ? -11.061 -4.291 7.870 1.00 93.38 117 PRO A CA 1
ATOM 870 C C . PRO A 1 117 ? -10.960 -3.375 9.098 1.00 93.38 117 PRO A C 1
ATOM 872 O O . PRO A 1 117 ? -10.437 -2.265 9.003 1.00 93.38 117 PRO A O 1
ATOM 875 N N . GLY A 1 118 ? -11.375 -3.855 10.276 1.00 93.25 118 GLY A N 1
ATOM 876 C CA . GLY A 1 118 ? -11.248 -3.106 11.529 1.00 93.25 118 GLY A CA 1
ATOM 877 C C . GLY A 1 118 ? -9.793 -2.791 11.903 1.00 93.25 118 GLY A C 1
ATOM 878 O O . GLY A 1 118 ? -9.474 -1.666 12.282 1.00 93.25 118 GLY A O 1
ATOM 879 N N . VAL A 1 119 ? -8.882 -3.750 11.718 1.00 93.44 119 VAL A N 1
ATOM 880 C CA . VAL A 1 119 ? -7.439 -3.556 11.937 1.00 93.44 119 VAL A CA 1
ATOM 881 C C . VAL A 1 119 ? -6.864 -2.600 10.892 1.00 93.44 119 VAL A C 1
ATOM 883 O O . VAL A 1 119 ? -6.125 -1.677 11.242 1.00 93.44 119 VAL A O 1
ATOM 886 N N . TYR A 1 120 ? -7.244 -2.767 9.621 1.00 93.56 120 TYR A N 1
ATOM 887 C CA . TYR A 1 120 ? -6.803 -1.893 8.534 1.00 93.56 120 TYR A CA 1
ATOM 888 C C . TYR A 1 120 ? -7.150 -0.426 8.813 1.00 93.56 120 TYR A C 1
ATOM 890 O O . TYR A 1 120 ? -6.283 0.446 8.712 1.00 93.56 120 TYR A O 1
ATOM 898 N N . PHE A 1 121 ? -8.399 -0.147 9.200 1.00 93.31 121 PHE A N 1
ATOM 899 C CA . PHE A 1 121 ? -8.851 1.210 9.494 1.00 93.31 121 PHE A CA 1
ATOM 900 C C . PHE A 1 121 ? -8.268 1.762 10.796 1.00 93.31 121 PHE A C 1
ATOM 902 O O . PHE A 1 121 ? -7.939 2.946 10.830 1.00 93.31 121 PHE A O 1
ATOM 909 N N . ALA A 1 122 ? -8.074 0.943 11.831 1.00 93.12 122 ALA A N 1
ATOM 910 C CA . ALA A 1 122 ? -7.413 1.371 13.066 1.00 93.12 122 ALA A CA 1
ATOM 911 C C . ALA A 1 122 ? -5.956 1.813 12.833 1.00 93.12 122 ALA A C 1
ATOM 913 O O . ALA A 1 122 ? -5.475 2.765 13.452 1.00 93.12 122 ALA A O 1
ATOM 914 N N . MET A 1 123 ? -5.260 1.141 11.915 1.00 92.31 123 MET A N 1
ATOM 915 C CA . MET A 1 123 ? -3.871 1.442 11.578 1.00 92.31 123 MET A CA 1
ATOM 916 C C . MET A 1 123 ? -3.729 2.614 10.605 1.00 92.31 123 MET A C 1
ATOM 918 O O . MET A 1 123 ? -2.867 3.469 10.797 1.00 92.31 123 MET A O 1
ATOM 922 N N . ASN A 1 124 ? -4.555 2.666 9.558 1.00 92.31 124 ASN A N 1
ATOM 923 C CA . ASN A 1 124 ? -4.379 3.624 8.463 1.00 92.31 124 ASN A CA 1
ATOM 924 C C . ASN A 1 124 ? -5.179 4.922 8.617 1.00 92.31 124 ASN A C 1
ATOM 926 O O . ASN A 1 124 ? -4.956 5.862 7.854 1.00 92.31 124 ASN A O 1
ATOM 930 N N . SER A 1 125 ? -6.104 5.002 9.576 1.00 92.44 125 SER A N 1
ATOM 931 C CA . SER A 1 125 ? -6.852 6.238 9.813 1.00 92.44 125 SER A CA 1
ATOM 932 C C . SER A 1 125 ? -6.043 7.228 10.662 1.00 92.44 125 SER A C 1
ATOM 934 O O . SER A 1 125 ? -5.373 6.821 11.614 1.00 92.44 125 SER A O 1
ATOM 936 N N . PRO A 1 126 ? -6.121 8.540 10.378 1.00 90.88 126 PRO A N 1
ATOM 937 C CA . PRO A 1 126 ? -5.466 9.563 11.183 1.00 90.88 126 PRO A CA 1
ATOM 938 C C . PRO A 1 126 ? -5.942 9.549 12.638 1.00 90.88 126 PRO A C 1
ATOM 940 O O . PRO A 1 126 ? -7.145 9.490 12.897 1.00 90.88 126 PRO A O 1
ATOM 943 N N . ALA A 1 127 ? -5.019 9.739 13.585 1.00 90.25 127 ALA A N 1
ATOM 944 C CA . ALA A 1 127 ? -5.341 9.835 15.014 1.00 90.25 127 ALA A CA 1
ATOM 945 C C . ALA A 1 127 ? -6.346 10.959 15.338 1.00 90.25 127 ALA A C 1
ATOM 947 O O . ALA A 1 127 ? -7.115 10.854 16.286 1.00 90.25 127 ALA A O 1
ATOM 948 N N . ALA A 1 128 ? -6.398 12.015 14.517 1.00 89.69 128 ALA A N 1
ATOM 949 C CA . ALA A 1 128 ? -7.396 13.080 14.638 1.00 89.69 128 ALA A CA 1
ATOM 950 C C . ALA A 1 128 ? -8.844 12.603 14.403 1.00 89.69 128 ALA A C 1
ATOM 952 O O . ALA A 1 128 ? -9.777 13.286 14.811 1.00 89.69 128 ALA A O 1
ATOM 953 N N . ILE A 1 129 ? -9.032 11.464 13.728 1.00 89.62 129 ILE A N 1
ATOM 954 C CA . ILE A 1 129 ? -10.344 10.883 13.422 1.00 89.62 129 ILE A CA 1
ATOM 955 C C . ILE A 1 129 ? -10.669 9.739 14.385 1.00 89.62 129 ILE A C 1
ATOM 957 O O . ILE A 1 129 ? -11.783 9.680 14.889 1.00 89.62 129 ILE A O 1
ATOM 961 N N . VAL A 1 130 ? -9.717 8.831 14.626 1.00 91.56 130 VAL A N 1
ATOM 962 C CA . VAL A 1 130 ? -9.959 7.611 15.422 1.00 91.56 130 VAL A CA 1
ATOM 963 C C . VAL A 1 130 ? -9.565 7.724 16.894 1.00 91.56 130 VAL A C 1
ATOM 965 O O . VAL A 1 130 ? -9.929 6.862 17.684 1.00 91.56 130 VAL A O 1
ATOM 968 N N . GLY A 1 131 ? -8.847 8.777 17.283 1.00 90.81 131 GLY A N 1
ATOM 969 C CA . GLY A 1 131 ? -8.259 8.914 18.613 1.00 90.81 131 GLY A CA 1
ATOM 970 C C . GLY A 1 131 ? -6.834 8.362 18.697 1.00 90.81 131 GLY A C 1
ATOM 971 O O . GLY A 1 131 ? -6.255 7.898 17.712 1.00 90.81 131 GLY A O 1
ATOM 972 N N . THR A 1 132 ? -6.243 8.462 19.887 1.00 89.38 132 THR A N 1
ATOM 973 C CA . THR A 1 132 ? -4.848 8.069 20.159 1.00 89.38 132 THR A CA 1
ATOM 974 C C . THR A 1 132 ? -4.723 6.825 21.035 1.00 89.38 132 THR A C 1
ATOM 976 O O . THR A 1 132 ? -3.646 6.231 21.083 1.00 89.38 132 THR A O 1
ATOM 979 N N . ASP A 1 133 ? -5.793 6.416 21.716 1.00 92.69 133 ASP A N 1
ATOM 980 C CA . ASP A 1 133 ? -5.820 5.229 22.565 1.00 92.69 133 ASP A CA 1
ATOM 981 C C . ASP A 1 133 ? -6.607 4.077 21.924 1.00 92.69 133 ASP A C 1
ATOM 983 O O . ASP A 1 133 ? -7.507 4.271 21.107 1.00 92.69 133 ASP A O 1
ATOM 987 N N . VAL A 1 134 ? -6.267 2.846 22.313 1.00 93.00 134 VAL A N 1
ATOM 988 C CA . VAL A 1 134 ? -6.863 1.626 21.745 1.00 93.00 134 VAL A CA 1
ATOM 989 C C . VAL A 1 134 ? -8.372 1.523 21.974 1.00 93.00 134 VAL A C 1
ATOM 991 O O . VAL A 1 134 ? -9.053 0.882 21.177 1.00 93.00 134 VAL A O 1
ATOM 994 N N . VAL A 1 135 ? -8.905 2.139 23.035 1.00 94.00 135 VAL A N 1
ATOM 995 C CA . VAL A 1 135 ? -10.334 2.079 23.357 1.00 94.00 135 VAL A CA 1
ATOM 996 C C . VAL A 1 135 ? -11.104 3.015 22.438 1.00 94.00 135 VAL A C 1
ATOM 998 O O . VAL A 1 135 ? -12.048 2.569 21.787 1.00 94.00 135 VAL A O 1
ATOM 1001 N N . ALA A 1 136 ? -10.668 4.270 22.314 1.00 93.81 136 ALA A N 1
ATOM 1002 C CA . ALA A 1 136 ? -11.265 5.238 21.400 1.00 93.81 136 ALA A CA 1
ATOM 1003 C C . ALA A 1 136 ? -11.186 4.769 19.942 1.00 93.81 136 ALA A C 1
ATOM 1005 O O . ALA A 1 136 ? -12.185 4.850 19.221 1.00 93.81 136 ALA A O 1
ATOM 1006 N N . VAL A 1 137 ? -10.045 4.207 19.522 1.00 94.31 137 VAL A N 1
ATOM 1007 C CA . VAL A 1 137 ? -9.895 3.679 18.159 1.00 94.31 137 VAL A CA 1
ATOM 1008 C C . VAL A 1 137 ? -10.839 2.505 17.924 1.00 94.31 137 VAL A C 1
ATOM 1010 O O . VAL A 1 137 ? -11.563 2.504 16.928 1.00 94.31 137 VAL A O 1
ATOM 1013 N N . ALA A 1 138 ? -10.890 1.534 18.840 1.00 95.00 138 ALA A N 1
ATOM 1014 C CA . ALA A 1 138 ? -11.767 0.377 18.688 1.00 95.00 138 ALA A CA 1
ATOM 1015 C C . ALA A 1 138 ? -13.250 0.775 18.648 1.00 95.00 138 ALA A C 1
ATOM 1017 O O . ALA A 1 138 ? -14.002 0.267 17.815 1.00 95.00 138 ALA A O 1
ATOM 1018 N N . GLN A 1 139 ? -13.663 1.718 19.499 1.00 94.75 139 GLN A N 1
ATOM 1019 C CA . GLN A 1 139 ? -15.025 2.255 19.510 1.00 94.75 139 GLN A CA 1
ATOM 1020 C C . GLN A 1 139 ? -15.361 2.978 18.205 1.00 94.75 139 GLN A C 1
ATOM 1022 O O . GLN A 1 139 ? -16.404 2.714 17.606 1.00 94.75 139 GLN A O 1
ATOM 1027 N N . THR A 1 140 ? -14.472 3.855 17.737 1.00 94.25 140 THR A N 1
ATOM 1028 C CA . THR A 1 140 ? -14.697 4.649 16.524 1.00 94.25 140 THR A CA 1
ATOM 1029 C C . THR A 1 140 ? -14.777 3.758 15.290 1.00 94.25 140 THR A C 1
ATOM 1031 O O . THR A 1 140 ? -15.728 3.858 14.519 1.00 94.25 140 THR A O 1
ATOM 1034 N N . VAL A 1 141 ? -13.832 2.833 15.122 1.00 94.31 141 VAL A N 1
ATOM 1035 C CA . VAL A 1 141 ? -13.818 1.919 13.972 1.00 94.31 141 VAL A CA 1
ATOM 1036 C C . VAL A 1 141 ? -15.011 0.958 14.010 1.00 94.31 141 VAL A C 1
ATOM 1038 O O . VAL A 1 141 ? -15.653 0.737 12.982 1.00 94.31 141 VAL A O 1
ATOM 1041 N N . SER A 1 142 ? -15.389 0.472 15.197 1.00 94.62 142 SER A N 1
ATOM 1042 C CA . SER A 1 142 ? -16.600 -0.343 15.362 1.00 94.62 142 SER A CA 1
ATOM 1043 C C . SER A 1 142 ? -17.877 0.434 15.042 1.00 94.62 142 SER A C 1
ATOM 1045 O O . SER A 1 142 ? -18.812 -0.146 14.494 1.00 94.62 142 SER A O 1
ATOM 1047 N N . SER A 1 143 ? -17.922 1.747 15.307 1.00 93.81 143 SER A N 1
ATOM 1048 C CA . SER A 1 143 ? -19.062 2.599 14.931 1.00 93.81 143 SER A CA 1
ATOM 1049 C C . SER A 1 143 ? -19.269 2.698 13.415 1.00 93.81 143 SER A C 1
ATOM 1051 O O . SER A 1 143 ? -20.375 2.979 12.961 1.00 93.81 143 SER A O 1
ATOM 1053 N N . TRP A 1 144 ? -18.232 2.405 12.625 1.00 92.12 144 TRP A N 1
ATOM 1054 C CA . TRP A 1 144 ? -18.312 2.306 11.167 1.00 92.12 144 TRP A CA 1
ATOM 1055 C C . TRP A 1 144 ? -18.777 0.921 10.693 1.00 92.12 144 TRP A C 1
ATOM 1057 O O . TRP A 1 144 ? -18.776 0.653 9.499 1.00 92.12 144 TRP A O 1
ATOM 1067 N N . GLY A 1 145 ? -19.155 0.012 11.592 1.00 91.19 145 GLY A N 1
ATOM 1068 C CA . GLY A 1 145 ? -19.576 -1.345 11.233 1.00 91.19 145 GLY A CA 1
ATOM 1069 C C . GLY A 1 145 ? -18.424 -2.335 11.036 1.00 91.19 145 GLY A C 1
ATOM 1070 O O . GLY A 1 145 ? -18.670 -3.469 10.635 1.00 91.19 145 GLY A O 1
ATOM 1071 N N . PHE A 1 146 ? -17.182 -1.949 11.352 1.00 91.94 146 PHE A N 1
ATOM 1072 C CA . PHE A 1 146 ? -16.030 -2.854 11.366 1.00 91.94 146 PHE A CA 1
ATOM 1073 C C . PHE A 1 146 ? -15.720 -3.271 12.803 1.00 91.94 146 PHE A C 1
ATOM 1075 O O . PHE A 1 146 ? -14.965 -2.599 13.503 1.00 91.94 146 PHE A O 1
ATOM 1082 N N . ALA A 1 147 ? -16.342 -4.361 13.254 1.00 90.88 147 ALA A N 1
ATOM 1083 C CA . ALA A 1 147 ? -16.209 -4.836 14.628 1.00 90.88 147 ALA A CA 1
ATOM 1084 C C . ALA A 1 147 ? -14.740 -5.115 14.988 1.00 90.88 147 ALA A C 1
ATOM 1086 O O . ALA A 1 147 ? -14.084 -5.951 14.369 1.00 90.88 147 ALA A O 1
ATOM 1087 N N . ILE A 1 148 ? -14.230 -4.418 16.004 1.00 94.44 148 ILE A N 1
ATOM 1088 C CA . ILE A 1 148 ? -12.865 -4.588 16.500 1.00 94.44 148 ILE A CA 1
ATOM 1089 C C . ILE A 1 148 ? -12.804 -4.264 17.994 1.00 94.44 148 ILE A C 1
ATOM 1091 O O . ILE A 1 148 ? -13.472 -3.348 18.473 1.00 94.44 148 ILE A O 1
ATOM 1095 N N . THR A 1 149 ? -12.007 -5.018 18.749 1.00 94.06 149 THR A N 1
ATOM 1096 C CA . THR A 1 149 ? -11.831 -4.806 20.192 1.00 94.06 149 THR A CA 1
ATOM 1097 C C . THR A 1 149 ? -10.453 -4.218 20.504 1.00 94.06 149 THR A C 1
ATOM 1099 O O . THR A 1 149 ? -9.506 -4.428 19.740 1.00 94.06 149 THR A O 1
ATOM 1102 N N . PRO A 1 150 ? -10.298 -3.511 21.640 1.00 93.81 150 PRO A N 1
ATOM 1103 C CA . PRO A 1 150 ? -8.988 -3.039 22.089 1.00 93.81 150 PRO A CA 1
ATOM 1104 C C . PRO A 1 150 ? -7.980 -4.186 22.246 1.00 93.81 150 PRO A C 1
ATOM 1106 O O . PRO A 1 150 ? -6.834 -4.057 21.821 1.00 93.81 150 PRO A O 1
ATOM 1109 N N . ASP A 1 151 ? -8.432 -5.325 22.781 1.00 93.56 151 ASP A N 1
ATOM 1110 C CA . ASP A 1 151 ? -7.605 -6.521 22.972 1.00 93.56 151 ASP A CA 1
ATOM 1111 C C . ASP A 1 151 ? -7.110 -7.089 21.638 1.00 93.56 151 ASP A C 1
ATOM 1113 O O . ASP A 1 151 ? -5.946 -7.464 21.527 1.00 93.56 151 ASP A O 1
ATOM 1117 N N . ALA A 1 152 ? -7.955 -7.094 20.600 1.00 92.25 152 ALA A N 1
ATOM 1118 C CA . ALA A 1 152 ? -7.551 -7.529 19.266 1.00 92.25 152 ALA A CA 1
ATOM 1119 C C . ALA A 1 152 ? -6.480 -6.604 18.664 1.00 92.25 152 ALA A C 1
ATOM 1121 O O . ALA A 1 152 ? -5.507 -7.084 18.089 1.00 92.25 152 ALA A O 1
ATOM 1122 N N . LEU A 1 153 ? -6.606 -5.282 18.837 1.00 92.19 153 LEU A N 1
ATOM 1123 C CA . LEU A 1 153 ? -5.597 -4.325 18.361 1.00 92.19 153 LEU A CA 1
ATOM 1124 C C . LEU A 1 153 ? -4.252 -4.496 19.081 1.00 92.19 153 LEU A C 1
ATOM 1126 O O . LEU A 1 153 ? -3.197 -4.410 18.451 1.00 92.19 153 LEU A O 1
ATOM 1130 N N . GLN A 1 154 ? -4.280 -4.760 20.389 1.00 92.75 154 GLN A N 1
ATOM 1131 C CA . GLN A 1 154 ? -3.072 -5.041 21.166 1.00 92.75 154 GLN A CA 1
ATOM 1132 C C . GLN A 1 154 ? -2.449 -6.392 20.803 1.00 92.75 154 GLN A C 1
ATOM 1134 O O . GLN A 1 154 ? -1.225 -6.489 20.724 1.00 92.75 154 GLN A O 1
ATOM 1139 N N . ALA A 1 155 ? -3.270 -7.417 20.556 1.00 91.06 155 ALA A N 1
ATOM 1140 C CA . ALA A 1 155 ? -2.804 -8.725 20.113 1.00 91.06 155 ALA A CA 1
ATOM 1141 C C . ALA A 1 155 ? -2.071 -8.617 18.772 1.00 91.06 155 ALA A C 1
ATOM 1143 O O . ALA A 1 155 ? -0.923 -9.037 18.683 1.00 91.06 155 ALA A O 1
ATOM 1144 N N . VAL A 1 156 ? -2.660 -7.934 17.784 1.00 90.44 156 VAL A N 1
ATOM 1145 C CA . VAL A 1 156 ? -2.006 -7.711 16.485 1.00 90.44 156 VAL A CA 1
ATOM 1146 C C . VAL A 1 156 ? -0.686 -6.959 16.647 1.00 90.44 156 VAL A C 1
ATOM 1148 O O . VAL A 1 156 ? 0.306 -7.345 16.038 1.00 90.44 156 VAL A O 1
ATOM 1151 N N . ALA A 1 157 ? -0.636 -5.914 17.484 1.00 89.56 157 ALA A N 1
ATOM 1152 C CA . ALA A 1 157 ? 0.613 -5.200 17.755 1.00 89.56 157 ALA A CA 1
ATOM 1153 C C . ALA A 1 157 ? 1.689 -6.128 18.344 1.00 89.56 157 ALA A C 1
ATOM 1155 O O . ALA A 1 1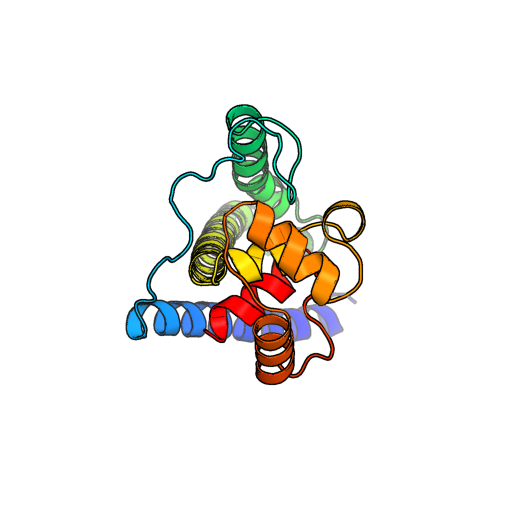57 ? 2.834 -6.117 17.892 1.00 89.56 157 ALA A O 1
ATOM 1156 N N . LYS A 1 158 ? 1.309 -6.985 19.295 1.00 89.50 158 LYS A N 1
ATOM 1157 C CA . LYS A 1 158 ? 2.209 -7.963 19.909 1.00 89.50 158 LYS A CA 1
ATOM 1158 C C . LYS A 1 158 ? 2.706 -9.006 18.906 1.00 89.50 158 LYS A C 1
ATOM 1160 O O . LYS A 1 158 ? 3.897 -9.312 18.917 1.00 89.50 158 LYS A O 1
ATOM 1165 N N . ASP A 1 159 ? 1.828 -9.521 18.052 1.00 87.38 159 ASP A N 1
ATOM 1166 C CA . ASP A 1 159 ? 2.153 -10.570 17.079 1.00 87.38 159 ASP A CA 1
ATOM 1167 C C . ASP A 1 159 ? 3.166 -10.086 16.033 1.00 87.38 159 ASP A C 1
ATOM 1169 O O . ASP A 1 159 ? 4.038 -10.846 15.615 1.00 87.38 159 ASP A O 1
ATOM 1173 N N . ILE A 1 160 ? 3.126 -8.798 15.680 1.00 85.06 160 ILE A N 1
ATOM 1174 C CA . ILE A 1 160 ? 4.109 -8.179 14.777 1.00 85.06 160 ILE A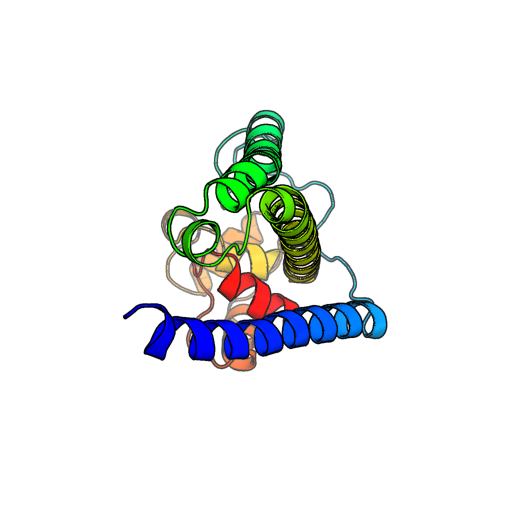 CA 1
ATOM 1175 C C . ILE A 1 160 ? 5.338 -7.600 15.504 1.00 85.06 160 ILE A C 1
ATOM 1177 O O . ILE A 1 160 ? 6.205 -7.006 14.865 1.00 85.06 160 ILE A O 1
ATOM 1181 N N . GLY A 1 161 ? 5.425 -7.748 16.831 1.00 84.75 161 GLY A N 1
ATOM 1182 C CA . GLY A 1 161 ? 6.547 -7.260 17.640 1.00 84.75 161 GLY A CA 1
ATOM 1183 C C . GLY A 1 161 ? 6.587 -5.741 17.847 1.00 84.75 161 GLY A C 1
ATOM 1184 O O . GLY A 1 161 ? 7.648 -5.194 18.142 1.00 84.75 161 GLY A O 1
ATOM 1185 N N . GLU A 1 162 ? 5.456 -5.053 17.705 1.00 86.25 162 GLU A N 1
ATOM 1186 C CA . GLU A 1 162 ? 5.329 -3.602 17.854 1.00 86.25 162 GLU A CA 1
ATOM 1187 C C . GLU A 1 162 ? 4.582 -3.222 19.139 1.00 86.25 162 GLU A C 1
ATOM 1189 O O . GLU A 1 162 ? 3.729 -3.945 19.647 1.00 86.25 162 GLU A O 1
ATOM 1194 N N . THR A 1 163 ? 4.863 -2.032 19.672 1.00 86.31 163 THR A N 1
ATOM 1195 C CA . THR A 1 163 ? 4.144 -1.517 20.853 1.00 86.31 163 THR A CA 1
ATOM 1196 C C . THR A 1 163 ? 2.729 -1.044 20.522 1.00 86.31 163 THR A C 1
ATOM 1198 O O . THR A 1 163 ? 1.865 -1.004 21.394 1.00 86.31 163 THR A O 1
ATOM 1201 N N . THR A 1 164 ? 2.494 -0.650 19.269 1.00 87.25 164 THR A N 1
ATOM 1202 C CA . THR A 1 164 ? 1.204 -0.165 18.778 1.00 87.25 164 THR A CA 1
ATOM 1203 C C . THR A 1 164 ? 1.152 -0.202 17.255 1.00 87.25 164 THR A C 1
ATOM 1205 O O . THR A 1 164 ? 2.153 0.061 16.583 1.00 87.25 164 THR A O 1
ATOM 1208 N N . ILE A 1 165 ? -0.043 -0.457 16.725 1.00 86.81 165 ILE A N 1
ATOM 1209 C CA . ILE A 1 165 ? -0.371 -0.370 15.295 1.00 86.81 165 ILE A CA 1
ATOM 1210 C C . ILE A 1 165 ? -1.197 0.871 14.947 1.00 86.81 165 ILE A C 1
ATOM 1212 O O . ILE A 1 165 ? -1.482 1.105 13.778 1.00 86.81 165 ILE A O 1
ATOM 1216 N N . LEU A 1 166 ? -1.598 1.667 15.941 1.00 90.25 166 LEU A N 1
ATOM 1217 C CA . LEU A 1 166 ? -2.515 2.788 15.741 1.00 90.25 166 LEU A CA 1
ATOM 1218 C C . LEU A 1 166 ? -1.867 3.899 14.909 1.00 90.25 166 LEU A C 1
ATOM 1220 O O . LEU A 1 166 ? -0.714 4.260 15.150 1.00 90.25 166 LEU A O 1
ATOM 1224 N N . ALA A 1 167 ? -2.627 4.459 13.963 1.00 82.94 167 ALA A N 1
ATOM 1225 C CA . ALA A 1 167 ? -2.223 5.587 13.117 1.00 82.94 167 ALA A CA 1
ATOM 1226 C C . ALA A 1 167 ? -0.859 5.419 12.405 1.00 82.94 167 ALA A C 1
ATOM 1228 O O . ALA A 1 167 ? -0.235 6.406 12.004 1.00 82.94 167 ALA A O 1
ATOM 1229 N N . ARG A 1 168 ? -0.393 4.179 12.200 1.00 82.00 168 ARG A N 1
ATOM 1230 C CA . ARG A 1 168 ? 0.779 3.860 11.374 1.00 82.00 168 ARG A CA 1
ATOM 1231 C C . ARG A 1 168 ? 0.404 3.822 9.896 1.00 82.00 168 ARG A C 1
ATOM 1233 O O . ARG A 1 168 ? 0.562 2.807 9.221 1.00 82.00 168 ARG A O 1
ATOM 1240 N N . ALA A 1 169 ? -0.089 4.953 9.401 1.00 77.44 169 ALA A N 1
ATOM 1241 C CA . ALA A 1 169 ? -0.484 5.096 8.012 1.00 77.44 169 ALA A CA 1
ATOM 1242 C C . ALA A 1 169 ? 0.712 4.860 7.077 1.00 77.44 169 ALA A C 1
ATOM 1244 O O . ALA A 1 169 ? 1.783 5.450 7.245 1.00 77.44 169 ALA A O 1
ATOM 1245 N N . GLY A 1 170 ? 0.519 4.012 6.068 1.00 77.19 170 GLY A N 1
ATOM 1246 C CA . GLY A 1 170 ? 1.508 3.801 5.016 1.00 77.19 170 GLY A CA 1
ATOM 1247 C C . GLY A 1 170 ? 1.562 2.373 4.490 1.00 77.19 170 GLY A C 1
ATOM 1248 O O . GLY A 1 170 ? 1.080 1.423 5.107 1.00 77.19 170 GLY A O 1
ATOM 1249 N N . GLY A 1 171 ? 2.205 2.226 3.330 1.00 77.25 171 GLY A N 1
ATOM 1250 C CA . GLY A 1 171 ? 2.328 0.938 2.648 1.00 77.25 171 GLY A CA 1
ATOM 1251 C C . GLY A 1 171 ? 3.194 -0.071 3.401 1.00 77.25 171 GLY A C 1
ATOM 1252 O O . GLY A 1 171 ? 2.834 -1.237 3.452 1.00 77.25 171 GLY A O 1
ATOM 1253 N N . ALA A 1 172 ? 4.300 0.354 4.023 1.00 78.50 172 ALA A N 1
ATOM 1254 C CA . ALA A 1 172 ? 5.212 -0.572 4.702 1.00 78.50 172 ALA A CA 1
ATOM 1255 C C . ALA A 1 172 ? 4.618 -1.200 5.983 1.00 78.50 172 ALA A C 1
ATOM 1257 O O . ALA A 1 172 ? 4.667 -2.425 6.087 1.00 78.50 172 ALA A O 1
ATOM 1258 N N . PRO A 1 173 ? 4.003 -0.438 6.916 1.00 83.50 173 PRO A N 1
ATOM 1259 C CA . PRO A 1 173 ? 3.313 -1.031 8.066 1.00 83.50 173 PRO A CA 1
ATOM 1260 C C . PRO A 1 173 ? 2.149 -1.933 7.646 1.00 83.50 173 PRO A C 1
ATOM 1262 O O . PRO A 1 173 ? 2.015 -3.043 8.151 1.00 83.50 173 PRO A O 1
ATOM 1265 N N . THR A 1 174 ? 1.359 -1.497 6.657 1.00 85.75 174 THR A N 1
ATOM 1266 C CA . THR A 1 174 ? 0.239 -2.286 6.127 1.00 85.75 174 THR A CA 1
ATOM 1267 C C . THR A 1 174 ? 0.711 -3.589 5.496 1.00 85.75 174 THR A C 1
ATOM 1269 O O . THR A 1 174 ? 0.161 -4.644 5.782 1.00 85.75 174 THR A O 1
ATOM 1272 N N . LEU A 1 175 ? 1.770 -3.545 4.690 1.00 84.62 175 LEU A N 1
ATOM 1273 C CA . LEU A 1 175 ? 2.353 -4.734 4.081 1.00 84.62 175 LEU A CA 1
ATOM 1274 C C . LEU A 1 175 ? 2.869 -5.715 5.143 1.00 84.62 175 LEU A C 1
ATOM 1276 O O . LEU A 1 175 ? 2.617 -6.908 5.031 1.00 84.62 175 LEU A O 1
ATOM 1280 N N . ALA A 1 176 ? 3.550 -5.220 6.180 1.00 84.31 176 ALA A N 1
ATOM 1281 C CA . ALA A 1 176 ? 4.076 -6.061 7.253 1.00 84.31 176 ALA A CA 1
ATOM 1282 C C . ALA A 1 176 ? 2.961 -6.797 8.012 1.00 84.31 176 ALA A C 1
ATOM 1284 O O . ALA A 1 176 ? 3.058 -8.004 8.211 1.00 84.31 176 ALA A O 1
ATOM 1285 N N . VAL A 1 177 ? 1.885 -6.090 8.376 1.00 86.12 177 VAL A N 1
ATOM 1286 C CA . VAL A 1 177 ? 0.723 -6.703 9.039 1.00 86.12 177 VAL A CA 1
ATOM 1287 C C . VAL A 1 177 ? 0.008 -7.676 8.104 1.00 86.12 177 VAL A C 1
ATOM 1289 O O . VAL A 1 177 ? -0.362 -8.761 8.532 1.00 86.12 177 VAL A O 1
ATOM 1292 N N . GLY A 1 178 ? -0.163 -7.318 6.829 1.00 85.88 178 GLY A N 1
ATOM 1293 C CA . GLY A 1 178 ? -0.856 -8.155 5.849 1.00 85.88 178 GLY A CA 1
ATOM 1294 C C . GLY A 1 178 ? -0.129 -9.454 5.508 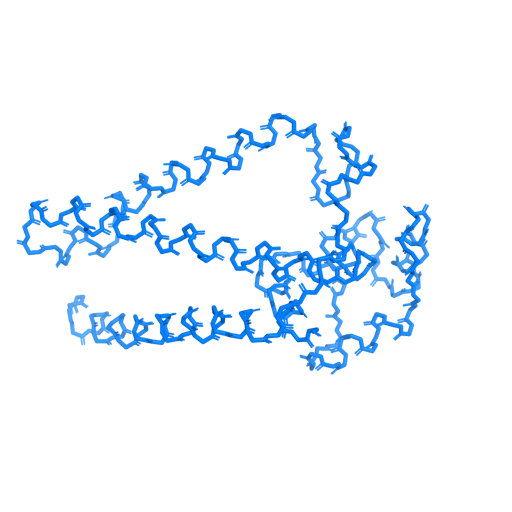1.00 85.88 178 GLY A C 1
ATOM 1295 O O . GLY A 1 178 ? -0.782 -10.460 5.277 1.00 85.88 178 GLY A O 1
ATOM 1296 N N . ILE A 1 179 ? 1.208 -9.454 5.506 1.00 84.69 179 ILE A N 1
ATOM 1297 C CA . ILE A 1 179 ? 2.010 -10.676 5.308 1.00 84.69 179 ILE A CA 1
ATOM 1298 C C . ILE A 1 179 ? 1.996 -11.573 6.557 1.00 84.69 179 ILE A C 1
ATOM 1300 O O . ILE A 1 179 ? 2.256 -12.769 6.452 1.00 84.69 179 ILE A O 1
ATOM 1304 N N . ALA A 1 180 ? 1.730 -11.008 7.736 1.00 82.25 180 ALA A N 1
ATOM 1305 C CA . ALA A 1 180 ? 1.702 -11.748 8.993 1.00 82.25 180 ALA A CA 1
ATOM 1306 C C . ALA A 1 180 ? 0.356 -12.448 9.279 1.00 82.25 180 ALA A C 1
ATOM 1308 O O . ALA A 1 180 ? 0.292 -13.212 10.242 1.00 82.25 180 ALA A O 1
ATOM 1309 N N . GLN A 1 181 ? -0.694 -12.178 8.490 1.00 74.62 181 GLN A N 1
ATOM 1310 C CA . GLN A 1 181 ? -2.007 -12.834 8.598 1.00 74.62 181 GLN A CA 1
ATOM 1311 C C . GLN A 1 181 ? -2.104 -14.061 7.694 1.00 74.62 181 GLN A C 1
ATOM 1313 O O . GLN A 1 181 ? -2.744 -15.038 8.141 1.00 74.62 181 GLN A O 1
#

InterPro domains:
  IPR003706 CstA, N-terminal domain [PF02554] (1-181)
  IPR051605 Peptide Transporter Carbon Starvation [PTHR30252] (1-181)

Organism: NCBI:txid2745496

Secondary structure (DSSP, 8-state):
-HHHHHHHHHHHHHHHHHHHHHHHHHHHHHH-----S-SS-GGGGTT-SS--S-HHHHHHHHHHHHHHHHHHHHT--SSHHHH-SSTHHHHHHHHHHHHHHHHHHHHHHHHHHHS-HHHHHHHHS-HHHH-SSHHHHHHHHHHTT----HHHHHHHHHHTT-S--TT--SHHHHHHHHHT-